Protein AF-A0A256XYK9-F1 (afdb_monomer_lite)

Sequence (274 aa):
MRKTSESMDISDYVRETSYFSIHQTFRGKEAEELIKQSYKFGPNVYNNSSIEEGLVDYNKDGFLGKSQDVFDYFEEGKRKYQNHVPAPETGLDSVVGSYSDNVKGDSETCSGSSNYFVDAFKNYAASDHAKELKSYLTGKGRQFYDLEGVTTSTLKEGAVAGVAIAGDKAALVGDYDFEFKVNALASKYGVSRDVAERYVFDHESVHLSQKGKNYSELDAEYDVENTLNAFYSSMALKDSNNSEMYKSLAKLASARSSEVSVNYGSGSSYSSAA

pLDDT: mean 73.72, std 25.83, range [28.59, 98.5]

Foldseek 3Di:
DDDDDPDDDVVVVVVLLLDQDAEDEAEDPVLVVVLVVFCVVPWDLAPPPPVVDDPDDPDPDDDDDDPVVVVVVVVVVVVVVVPPDDDDDDDDDDDPDDDDDDDDDDDDDPPDQDPPLQVVLSVLCPDVVVVLLVVLLVVVVFDFQAAGGEEEDADPRNHQKYWRDDPSYIYIYGYSCNQVSLVVLCVVLVHDSVLSSSLSSQLRSQLRRCPPPPDDPLRSLLSSLVSLLVSLCVVLVVPVPCNVSSVSSNVSSVVSNVSSCVNPVVPPPPDDPD

Structure (mmCIF, N/CA/C/O backbone):
data_AF-A0A256XYK9-F1
#
_entry.id   AF-A0A256XYK9-F1
#
loop_
_atom_site.group_PDB
_atom_site.id
_atom_site.type_symbol
_atom_site.label_atom_id
_atom_site.label_alt_id
_atom_site.label_comp_id
_atom_site.label_asym_id
_atom_site.label_entity_id
_atom_site.label_seq_id
_atom_site.pdbx_PDB_ins_code
_atom_site.Cartn_x
_atom_site.Cartn_y
_atom_site.Cartn_z
_atom_site.occupancy
_atom_site.B_iso_or_equiv
_atom_site.auth_seq_id
_atom_site.auth_comp_id
_atom_site.auth_asym_id
_atom_site.auth_atom_id
_atom_site.pdbx_PDB_model_num
ATOM 1 N N . MET A 1 1 ? 32.810 38.657 -17.284 1.00 46.09 1 MET A N 1
ATOM 2 C CA . MET A 1 1 ? 31.495 38.113 -17.686 1.00 46.09 1 MET A CA 1
ATOM 3 C C . MET A 1 1 ? 31.036 37.149 -16.601 1.00 46.09 1 MET A C 1
ATOM 5 O O . MET A 1 1 ? 31.680 36.125 -16.422 1.00 46.09 1 MET A O 1
ATOM 9 N N . ARG A 1 2 ? 30.023 37.515 -15.804 1.00 42.62 2 ARG A N 1
ATOM 10 C CA . ARG A 1 2 ? 29.423 36.625 -14.792 1.00 42.62 2 ARG A CA 1
ATOM 11 C C . ARG A 1 2 ? 28.354 35.777 -15.484 1.00 42.62 2 ARG A C 1
ATOM 13 O O . ARG A 1 2 ? 27.489 36.350 -16.138 1.00 42.62 2 ARG A O 1
ATOM 20 N N . LYS A 1 3 ? 28.440 34.448 -15.366 1.00 42.56 3 LYS A N 1
ATOM 21 C CA . LYS A 1 3 ? 27.369 33.530 -15.775 1.00 42.56 3 LYS A CA 1
ATOM 22 C C . LYS A 1 3 ? 26.215 33.695 -14.787 1.00 42.56 3 LYS A C 1
ATOM 24 O O . LYS A 1 3 ? 26.412 33.524 -13.587 1.00 42.56 3 LYS A O 1
ATOM 29 N N . THR A 1 4 ? 25.059 34.104 -15.286 1.00 48.38 4 THR A N 1
ATOM 30 C CA . THR A 1 4 ? 23.800 34.119 -14.541 1.00 48.38 4 THR A CA 1
ATOM 31 C C . THR A 1 4 ? 23.374 32.678 -14.281 1.00 48.38 4 THR A C 1
ATOM 33 O O . THR A 1 4 ? 23.360 31.876 -15.210 1.00 48.38 4 THR A O 1
ATOM 36 N N . SER A 1 5 ? 23.082 32.347 -13.022 1.00 50.69 5 SER A N 1
ATOM 37 C CA . SER A 1 5 ? 22.446 31.087 -12.643 1.00 50.69 5 SER A CA 1
ATOM 38 C C . SER A 1 5 ? 21.054 31.046 -13.266 1.00 50.69 5 SER A C 1
ATOM 40 O O . SER A 1 5 ? 20.246 31.937 -12.996 1.00 50.69 5 SER A O 1
ATOM 42 N N . GLU A 1 6 ? 20.788 30.057 -14.111 1.00 56.50 6 GLU A N 1
ATOM 43 C CA . GLU A 1 6 ? 19.443 29.800 -14.618 1.00 56.50 6 GLU A CA 1
ATOM 44 C C . GLU A 1 6 ? 18.561 29.424 -13.424 1.00 56.50 6 GLU A C 1
ATOM 46 O O . GLU A 1 6 ? 18.805 28.436 -12.732 1.00 56.50 6 GLU A O 1
ATOM 51 N N . SER A 1 7 ? 17.592 30.283 -13.115 1.00 50.53 7 SER A N 1
ATOM 52 C CA . SER A 1 7 ? 16.541 29.976 -12.157 1.00 50.53 7 SER A CA 1
ATOM 53 C C . SER A 1 7 ? 15.691 28.863 -12.753 1.00 50.53 7 SER A C 1
ATOM 55 O O . SER A 1 7 ? 15.041 29.079 -13.774 1.00 50.53 7 SER A O 1
ATOM 57 N N . MET A 1 8 ? 15.724 27.692 -12.128 1.00 43.25 8 MET A N 1
ATOM 58 C CA . MET A 1 8 ? 14.833 26.584 -12.448 1.00 43.25 8 MET A CA 1
ATOM 59 C C . MET A 1 8 ? 13.383 27.078 -12.316 1.00 43.25 8 MET A C 1
ATOM 61 O O . MET A 1 8 ? 12.999 27.620 -11.276 1.00 43.25 8 MET A O 1
ATOM 65 N N . ASP A 1 9 ? 12.623 26.996 -13.408 1.00 55.03 9 ASP A N 1
ATOM 66 C CA . ASP A 1 9 ? 11.254 27.498 -13.491 1.00 55.03 9 ASP A CA 1
ATOM 67 C C . ASP A 1 9 ? 10.345 26.634 -12.598 1.00 55.03 9 ASP A C 1
ATOM 69 O O . ASP A 1 9 ? 10.359 25.405 -12.668 1.00 55.03 9 ASP A O 1
ATOM 73 N N . ILE A 1 10 ? 9.546 27.271 -11.736 1.00 49.62 10 ILE A N 1
ATOM 74 C CA . ILE A 1 10 ? 8.583 26.599 -10.844 1.00 49.62 10 ILE A CA 1
ATOM 75 C C . ILE A 1 10 ? 7.615 25.714 -11.650 1.00 49.62 10 ILE A C 1
ATOM 77 O O . ILE A 1 10 ? 7.110 24.717 -11.133 1.00 49.62 10 ILE A O 1
ATOM 81 N N . SER A 1 11 ? 7.372 26.037 -12.922 1.00 43.19 11 SER A N 1
ATOM 82 C CA 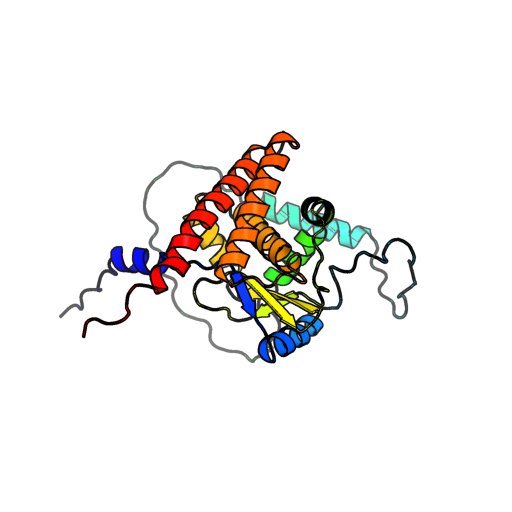. SER A 1 11 ? 6.527 25.230 -13.802 1.00 43.19 11 SER A CA 1
ATOM 83 C C . SER A 1 11 ? 7.128 23.868 -14.183 1.00 43.19 11 SER A C 1
ATOM 85 O O . SER A 1 11 ? 6.358 22.922 -14.374 1.00 43.19 11 SER A O 1
ATOM 87 N N . ASP A 1 12 ? 8.456 23.720 -14.196 1.00 42.09 12 ASP A N 1
ATOM 88 C CA . ASP A 1 12 ? 9.118 22.425 -14.411 1.00 42.09 12 ASP A CA 1
ATOM 89 C C . ASP A 1 12 ? 9.033 21.547 -13.149 1.00 42.09 12 ASP A C 1
ATOM 91 O O . ASP A 1 12 ? 8.704 20.365 -13.243 1.00 42.09 12 ASP A O 1
ATOM 95 N N . TYR A 1 13 ? 9.144 22.142 -11.953 1.00 44.84 13 TYR A N 1
ATOM 96 C CA . TYR A 1 13 ? 8.919 21.443 -10.675 1.00 44.84 13 TYR A CA 1
ATOM 97 C C . TYR A 1 13 ? 7.469 20.928 -10.530 1.00 44.84 13 TYR A C 1
ATOM 99 O O . TYR A 1 13 ? 7.206 19.845 -10.004 1.00 44.84 13 TYR A O 1
ATOM 107 N N . VAL A 1 14 ? 6.489 21.681 -11.041 1.00 44.25 14 VAL A N 1
ATOM 108 C CA . VAL A 1 14 ? 5.070 21.274 -11.040 1.00 44.25 14 VAL A CA 1
ATOM 109 C C . VAL A 1 14 ? 4.768 20.209 -12.110 1.00 44.25 14 VAL A C 1
ATOM 111 O O . VAL A 1 14 ? 3.862 19.397 -11.928 1.00 44.25 14 VAL A O 1
ATOM 114 N N . ARG A 1 15 ? 5.533 20.148 -13.209 1.00 45.88 15 ARG A N 1
ATOM 115 C CA . ARG A 1 15 ? 5.414 19.064 -14.201 1.00 45.88 15 ARG A CA 1
ATOM 116 C C . ARG A 1 15 ? 6.063 17.764 -13.735 1.00 45.88 15 ARG A C 1
ATOM 118 O O . ARG A 1 15 ? 5.476 16.713 -13.973 1.00 45.88 15 ARG A O 1
ATOM 125 N N . GLU A 1 16 ? 7.176 17.801 -13.012 1.00 45.66 16 GLU A N 1
ATOM 126 C CA . GLU A 1 16 ? 7.793 16.583 -12.454 1.00 45.66 16 GLU A CA 1
ATOM 127 C C . GLU A 1 16 ? 6.950 15.951 -11.331 1.00 45.66 16 GLU A C 1
ATOM 129 O O . GLU A 1 16 ? 6.907 14.735 -11.176 1.00 45.66 16 GLU A O 1
ATOM 134 N N . THR A 1 17 ? 6.158 16.746 -10.606 1.00 45.38 17 THR A N 1
ATOM 135 C CA . THR A 1 17 ? 5.237 16.234 -9.567 1.00 45.38 17 THR A CA 1
ATOM 136 C C . THR A 1 17 ? 3.933 15.630 -10.111 1.00 45.38 17 THR A C 1
ATOM 138 O O . THR A 1 17 ? 3.117 15.109 -9.340 1.00 45.38 17 THR A O 1
ATOM 141 N N . SER A 1 18 ? 3.726 15.669 -11.434 1.00 47.94 18 SER A N 1
ATOM 142 C CA . SER A 1 18 ? 2.471 15.254 -12.071 1.00 47.94 18 SER A CA 1
ATOM 143 C C . SER A 1 18 ? 2.349 13.741 -12.314 1.00 47.94 18 SER A C 1
ATOM 145 O O . SER A 1 18 ? 1.232 13.250 -12.444 1.00 47.94 18 SER A O 1
ATOM 147 N N . TYR A 1 19 ? 3.449 12.978 -12.248 1.00 54.81 19 TYR A N 1
ATOM 148 C CA . TYR A 1 19 ? 3.441 11.507 -12.322 1.00 54.81 19 TYR A CA 1
ATOM 149 C C . TYR A 1 19 ? 3.996 10.866 -11.042 1.00 54.81 19 TYR A C 1
ATOM 151 O O . TYR A 1 19 ? 5.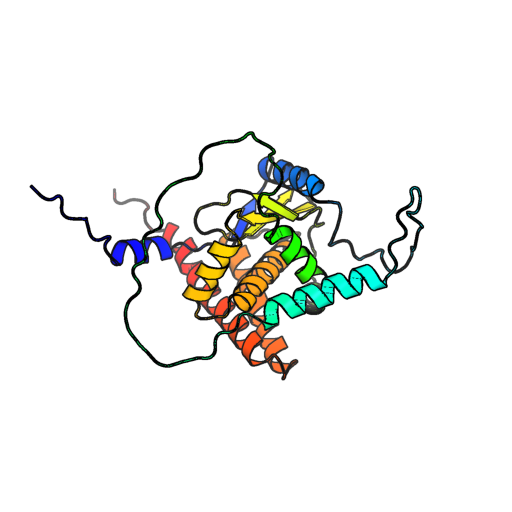050 10.241 -11.023 1.00 54.81 19 TYR A O 1
ATOM 159 N N . PHE A 1 20 ? 3.258 10.999 -9.940 1.00 61.50 20 PHE A N 1
ATOM 160 C CA . PHE A 1 20 ? 3.549 10.236 -8.724 1.00 61.50 20 PHE A CA 1
ATOM 161 C C . PHE A 1 20 ? 2.780 8.905 -8.771 1.00 61.50 20 PHE A C 1
ATOM 163 O O . PHE A 1 20 ? 1.603 8.854 -8.404 1.00 61.50 20 PHE A O 1
ATOM 170 N N . SER A 1 21 ? 3.400 7.829 -9.266 1.00 75.06 21 SER A N 1
ATOM 171 C CA . SER A 1 21 ? 2.874 6.470 -9.045 1.00 75.06 21 SER A CA 1
ATOM 172 C C . SER A 1 21 ? 3.263 6.032 -7.640 1.00 75.06 21 SER A C 1
ATOM 174 O O . SER A 1 21 ? 4.397 6.246 -7.254 1.00 75.06 21 SER A O 1
ATOM 176 N N . ILE A 1 22 ? 2.373 5.448 -6.842 1.00 81.75 22 ILE A N 1
ATOM 177 C CA . ILE A 1 22 ? 2.787 4.897 -5.535 1.00 81.75 22 ILE A CA 1
ATOM 178 C C . ILE A 1 22 ? 3.343 3.490 -5.706 1.00 81.75 22 ILE A C 1
ATOM 180 O O . ILE A 1 22 ? 4.301 3.124 -5.026 1.00 81.75 22 ILE A O 1
ATOM 184 N N . HIS A 1 23 ? 2.796 2.779 -6.684 1.00 88.94 23 HIS A N 1
ATOM 185 C CA . HIS A 1 23 ? 3.001 1.369 -6.898 1.00 88.94 23 HIS A CA 1
ATOM 186 C C . HIS A 1 23 ? 3.713 1.083 -8.227 1.00 88.94 23 HIS A C 1
ATOM 188 O O . HIS A 1 23 ? 3.571 1.812 -9.218 1.00 88.94 23 HIS A O 1
ATOM 194 N N . GLN A 1 24 ? 4.461 -0.018 -8.248 1.00 90.31 24 GLN A N 1
ATOM 195 C CA . GLN A 1 24 ? 4.916 -0.694 -9.454 1.00 90.31 24 GLN A CA 1
ATOM 196 C C . GLN A 1 24 ? 4.669 -2.200 -9.337 1.00 90.31 24 GLN A C 1
ATOM 198 O O . GLN A 1 24 ? 5.150 -2.869 -8.421 1.00 90.31 24 GLN A O 1
ATOM 203 N N . THR A 1 25 ? 3.994 -2.767 -10.333 1.00 91.56 25 THR A N 1
ATOM 204 C CA . THR A 1 25 ? 3.856 -4.217 -10.455 1.00 91.56 25 THR A CA 1
ATOM 205 C C . THR A 1 25 ? 5.008 -4.810 -11.274 1.00 91.56 25 THR A C 1
ATOM 207 O O . THR A 1 25 ? 5.274 -4.375 -12.395 1.00 91.56 25 THR A O 1
ATOM 210 N N . PHE A 1 26 ? 5.622 -5.884 -10.767 1.00 93.50 26 PHE A N 1
ATOM 211 C CA . PHE A 1 26 ? 6.558 -6.721 -11.527 1.00 93.50 26 PHE A CA 1
ATOM 212 C C . PHE A 1 26 ? 5.936 -8.082 -11.872 1.00 93.50 26 PHE A C 1
ATOM 214 O O . PHE A 1 26 ? 5.158 -8.657 -11.097 1.00 93.50 26 PHE A O 1
ATOM 221 N N . ARG A 1 27 ? 6.292 -8.622 -13.046 1.00 93.06 27 ARG A N 1
ATOM 222 C CA . ARG A 1 27 ? 5.828 -9.926 -13.558 1.00 93.06 27 ARG A CA 1
ATOM 223 C C . ARG A 1 27 ? 6.950 -10.674 -14.286 1.00 93.06 27 ARG A C 1
ATOM 225 O O . ARG A 1 27 ? 7.950 -10.089 -14.697 1.00 93.06 27 ARG A O 1
ATOM 232 N N . GLY A 1 28 ? 6.760 -11.978 -14.489 1.00 93.19 28 GLY A N 1
ATOM 233 C CA . GLY A 1 28 ? 7.678 -12.819 -15.264 1.00 93.19 28 GLY A CA 1
ATOM 234 C C . GLY A 1 28 ? 9.064 -12.941 -14.625 1.00 93.19 28 GLY A C 1
ATOM 235 O O . GLY A 1 28 ? 9.186 -12.975 -13.403 1.00 93.19 28 GLY A O 1
ATOM 236 N N . LYS A 1 29 ? 10.114 -12.992 -15.455 1.00 93.31 29 LYS A N 1
ATOM 237 C CA . LYS A 1 29 ? 11.500 -13.207 -14.994 1.00 93.31 29 LYS A CA 1
ATOM 238 C C . LYS A 1 29 ? 11.979 -12.153 -13.997 1.00 93.31 29 LYS A C 1
ATOM 240 O O . LYS A 1 29 ? 12.707 -12.480 -13.072 1.00 93.31 29 LYS A O 1
ATOM 245 N N . GLU A 1 30 ? 11.574 -10.900 -14.178 1.00 92.94 30 GLU A N 1
ATOM 246 C CA . GLU A 1 30 ? 11.949 -9.818 -13.266 1.00 92.94 30 GLU A CA 1
ATOM 247 C C . GLU A 1 30 ? 11.348 -10.032 -11.871 1.00 92.94 30 GLU A C 1
ATOM 249 O O . GLU A 1 30 ? 12.056 -9.935 -10.871 1.00 92.94 30 GLU A O 1
ATOM 254 N N . ALA A 1 31 ? 10.073 -10.429 -11.801 1.00 94.38 31 ALA A N 1
ATOM 255 C CA . ALA A 1 31 ? 9.442 -10.773 -10.531 1.00 94.38 31 ALA A CA 1
ATOM 256 C C . ALA A 1 31 ? 10.110 -11.977 -9.855 1.00 94.38 31 ALA A C 1
ATOM 258 O O . ALA A 1 31 ? 10.319 -11.958 -8.646 1.00 94.38 31 ALA A O 1
ATOM 259 N N . GLU A 1 32 ? 10.479 -13.005 -10.623 1.00 92.81 32 GLU A N 1
ATOM 260 C CA . GLU A 1 32 ? 11.203 -14.166 -10.093 1.00 92.81 32 GLU A CA 1
ATOM 261 C C . GLU A 1 32 ? 12.550 -13.771 -9.472 1.00 92.81 32 GLU A C 1
ATOM 263 O O . GLU A 1 32 ? 12.899 -14.268 -8.402 1.00 92.81 32 GLU A O 1
ATOM 268 N N . GLU A 1 33 ? 13.304 -12.872 -10.109 1.00 93.12 33 GLU A N 1
ATOM 269 C CA . GLU A 1 33 ? 14.580 -12.391 -9.571 1.00 93.12 33 GLU A CA 1
ATOM 270 C C . GLU A 1 33 ? 14.394 -11.543 -8.308 1.00 93.12 33 GLU A C 1
ATOM 272 O O . GLU A 1 33 ? 15.124 -11.738 -7.337 1.00 93.12 33 GLU A O 1
ATOM 277 N N . LEU A 1 34 ? 13.388 -10.667 -8.265 1.00 91.56 34 LEU A N 1
ATOM 278 C CA . LEU A 1 34 ? 13.072 -9.878 -7.067 1.00 91.56 34 LEU A CA 1
ATOM 279 C C . LEU A 1 34 ? 12.620 -10.766 -5.898 1.00 91.56 34 LEU A C 1
ATOM 281 O O . LEU A 1 34 ? 13.073 -10.583 -4.767 1.00 91.56 34 LEU A O 1
ATOM 285 N N . ILE A 1 35 ? 11.810 -11.795 -6.168 1.00 90.69 35 ILE A N 1
ATOM 286 C CA . ILE A 1 35 ? 11.436 -12.798 -5.162 1.00 90.69 35 ILE A CA 1
ATOM 287 C C . ILE A 1 35 ? 12.685 -13.528 -4.651 1.00 90.69 35 ILE A C 1
ATOM 289 O O . ILE A 1 35 ? 12.873 -13.637 -3.440 1.00 90.69 35 ILE A O 1
ATOM 293 N N . LYS A 1 36 ? 13.599 -13.955 -5.534 1.00 89.88 36 LYS A N 1
ATOM 294 C CA . LYS A 1 36 ? 14.866 -14.582 -5.112 1.00 89.88 36 LYS A CA 1
ATOM 295 C C . LYS A 1 36 ? 15.730 -13.651 -4.262 1.00 89.88 36 LYS A C 1
ATOM 297 O O . LYS A 1 36 ? 16.346 -14.103 -3.298 1.00 89.88 36 LYS A O 1
ATOM 302 N N . GLN A 1 37 ? 15.801 -12.368 -4.614 1.00 87.56 37 GLN A N 1
ATOM 303 C CA . GLN A 1 37 ? 16.545 -11.367 -3.848 1.00 87.56 37 GLN A CA 1
ATOM 304 C C . GLN A 1 37 ? 15.958 -11.175 -2.450 1.00 87.56 37 GLN A C 1
ATOM 306 O O . GLN A 1 37 ? 16.721 -11.045 -1.494 1.00 87.56 37 GLN A O 1
ATOM 311 N N . SER A 1 38 ? 14.633 -11.241 -2.312 1.00 85.56 38 SER A N 1
ATOM 312 C CA . SER A 1 38 ? 13.959 -11.093 -1.021 1.00 85.56 38 SER A CA 1
ATOM 313 C C . SER A 1 38 ? 14.378 -12.144 0.015 1.00 85.56 38 SER A C 1
ATOM 315 O O . SER A 1 38 ? 14.505 -11.819 1.195 1.00 85.56 38 SER A O 1
ATOM 317 N N . TYR A 1 39 ? 14.743 -13.359 -0.413 1.00 82.56 39 TYR A N 1
ATOM 318 C CA . TYR A 1 39 ? 15.251 -14.400 0.488 1.00 82.56 39 TYR A CA 1
ATOM 319 C C . TYR A 1 39 ? 16.570 -14.032 1.177 1.00 82.56 39 TYR A C 1
ATOM 321 O O . TYR A 1 39 ? 16.871 -14.563 2.247 1.00 82.56 39 TYR A O 1
ATOM 329 N N . LYS A 1 40 ? 17.353 -13.102 0.611 1.00 76.75 40 LYS A N 1
ATOM 330 C CA . LYS A 1 40 ? 18.594 -12.614 1.236 1.00 76.75 40 LYS A CA 1
ATOM 331 C C . LYS A 1 40 ? 18.332 -11.831 2.526 1.00 76.75 40 LYS A C 1
ATOM 333 O O . LYS A 1 40 ? 19.227 -11.738 3.358 1.00 76.75 40 LYS A O 1
ATOM 338 N N . PHE A 1 41 ? 17.121 -11.301 2.707 1.00 66.88 41 PHE A N 1
ATOM 339 C CA . PHE A 1 41 ? 16.736 -10.467 3.853 1.00 66.88 41 PHE A CA 1
ATOM 340 C C . PHE A 1 41 ? 15.981 -11.242 4.955 1.00 66.88 41 PHE A C 1
ATOM 342 O O . PHE A 1 41 ? 15.446 -10.643 5.899 1.00 66.88 41 PHE A O 1
ATOM 349 N N . GLY A 1 42 ? 16.008 -12.578 4.861 1.00 55.12 42 GLY A N 1
ATOM 350 C CA . GLY A 1 42 ? 15.472 -13.530 5.834 1.00 55.12 42 GLY A CA 1
ATOM 351 C C . GLY A 1 42 ? 14.080 -14.065 5.460 1.00 55.12 42 GLY A C 1
ATOM 352 O O . GLY A 1 42 ? 13.269 -13.319 4.911 1.00 55.12 42 GLY A O 1
ATOM 353 N N . PRO A 1 43 ? 13.778 -15.349 5.739 1.00 46.25 43 PRO A N 1
ATOM 354 C CA . PRO A 1 43 ? 12.483 -15.940 5.410 1.00 46.25 43 PRO A CA 1
ATOM 355 C C . PRO A 1 43 ? 11.329 -15.408 6.284 1.00 46.25 43 PRO A C 1
ATOM 357 O O . PRO A 1 43 ? 11.457 -15.293 7.499 1.00 46.25 43 PRO A O 1
ATOM 360 N N . ASN A 1 44 ? 10.188 -15.170 5.624 1.00 52.72 44 ASN A N 1
ATOM 361 C CA . ASN A 1 44 ? 8.800 -15.142 6.115 1.00 52.72 44 ASN A CA 1
ATOM 362 C C . ASN A 1 44 ? 8.458 -14.313 7.367 1.00 52.72 44 ASN A C 1
ATOM 364 O O . ASN A 1 44 ? 8.333 -14.828 8.473 1.00 52.72 44 ASN A O 1
ATOM 368 N N . VAL A 1 45 ? 8.102 -13.047 7.138 1.00 53.62 45 VAL A N 1
ATOM 369 C CA . VAL A 1 45 ? 7.411 -12.181 8.117 1.00 53.62 45 VAL A CA 1
ATOM 370 C C . VAL A 1 45 ? 5.883 -12.382 8.070 1.00 53.62 45 VAL A C 1
ATOM 372 O O . VAL A 1 45 ? 5.177 -12.053 9.017 1.00 53.62 45 VAL A O 1
ATOM 375 N N . TYR A 1 46 ? 5.343 -12.929 6.973 1.00 43.94 46 TYR A N 1
ATOM 376 C CA . TYR A 1 46 ? 3.904 -12.845 6.673 1.00 43.94 46 TYR A CA 1
ATOM 377 C C . TYR A 1 46 ? 3.120 -14.157 6.814 1.00 43.94 46 TYR A C 1
ATOM 379 O O . TYR A 1 46 ? 1.883 -14.137 6.858 1.00 43.94 46 TYR A O 1
ATOM 387 N N . ASN A 1 47 ? 3.809 -15.297 6.928 1.00 44.66 47 ASN A N 1
ATOM 388 C CA . ASN A 1 47 ? 3.169 -16.603 7.074 1.00 44.66 47 ASN A CA 1
ATOM 389 C C . ASN A 1 47 ? 2.874 -16.902 8.550 1.00 44.66 47 ASN A C 1
ATOM 391 O O . ASN A 1 47 ? 3.530 -17.703 9.205 1.00 44.66 47 ASN A O 1
ATOM 395 N N . ASN A 1 48 ? 1.873 -16.201 9.083 1.00 41.62 48 ASN A N 1
ATOM 396 C CA . ASN A 1 48 ? 1.430 -16.331 10.470 1.00 41.62 48 ASN A CA 1
ATOM 397 C C . ASN A 1 48 ? 0.323 -17.392 10.648 1.00 41.62 48 ASN A C 1
ATOM 399 O O . ASN A 1 48 ? -0.497 -17.286 11.552 1.00 41.62 48 ASN A O 1
ATOM 403 N N . SER A 1 49 ? 0.254 -18.400 9.770 1.00 39.94 49 SER A N 1
ATOM 404 C CA . SER A 1 49 ? -0.689 -19.522 9.904 1.00 39.94 49 SER A CA 1
ATOM 405 C C . SER A 1 49 ? -0.138 -20.688 10.736 1.00 39.94 49 SER A C 1
ATOM 407 O O . SER A 1 49 ? -0.788 -21.724 10.813 1.00 39.94 49 SER A O 1
ATOM 409 N N . SER A 1 50 ? 1.045 -20.550 11.349 1.00 38.44 50 SER A N 1
ATOM 410 C CA . SER A 1 50 ? 1.676 -21.623 12.137 1.00 38.44 50 SER A CA 1
ATOM 411 C C . SER A 1 50 ? 2.355 -21.184 13.445 1.00 38.44 50 SER A C 1
ATOM 413 O O . SER A 1 50 ? 2.993 -22.013 14.082 1.00 38.44 50 SER A O 1
ATOM 415 N N . ILE A 1 51 ? 2.202 -19.933 13.907 1.00 41.94 51 ILE A N 1
ATOM 416 C CA . ILE A 1 51 ? 2.735 -19.486 15.220 1.00 41.94 51 ILE A CA 1
ATOM 417 C C . ILE A 1 51 ? 1.694 -19.663 16.349 1.00 41.94 51 ILE A C 1
ATOM 419 O O . ILE A 1 51 ? 1.674 -18.916 17.320 1.00 41.94 51 ILE A O 1
ATOM 423 N N . GLU A 1 52 ? 0.819 -20.666 16.248 1.00 38.47 52 GLU A N 1
ATOM 424 C CA . GLU A 1 52 ? 0.047 -21.152 17.408 1.00 38.47 52 GLU A CA 1
ATOM 425 C C . GLU A 1 52 ? 0.424 -22.579 17.836 1.00 38.47 52 GLU A C 1
ATOM 427 O O . GLU A 1 52 ? 0.067 -22.991 18.935 1.00 38.47 52 GLU A O 1
ATOM 432 N N . GLU A 1 53 ? 1.258 -23.304 17.081 1.00 36.38 53 GLU A N 1
ATOM 433 C CA . GLU A 1 53 ? 1.752 -24.626 17.491 1.00 36.38 53 GLU A CA 1
ATOM 434 C C . GLU A 1 53 ? 3.220 -24.814 17.087 1.00 36.38 53 GLU A C 1
ATOM 436 O O . GLU A 1 53 ? 3.531 -25.352 16.028 1.00 36.38 53 GLU A O 1
ATOM 441 N N . GLY A 1 54 ? 4.153 -24.369 17.935 1.00 30.36 54 GLY A N 1
ATOM 442 C CA . GLY A 1 54 ? 5.561 -24.735 17.766 1.00 30.36 54 GLY A CA 1
ATOM 443 C C . GLY A 1 54 ? 6.571 -23.711 18.257 1.00 30.36 54 GLY A C 1
ATOM 444 O O . GLY A 1 54 ? 7.347 -23.181 17.468 1.00 30.36 54 GLY A O 1
ATOM 445 N N . LEU A 1 55 ? 6.659 -23.524 19.576 1.00 33.34 55 LEU A N 1
ATOM 446 C CA . LEU A 1 55 ? 7.962 -23.295 20.205 1.00 33.34 55 LEU A CA 1
ATOM 447 C C . LEU A 1 55 ? 8.803 -24.562 19.977 1.00 33.34 55 LEU A C 1
ATOM 449 O O . LEU A 1 55 ? 8.844 -25.452 20.821 1.00 33.34 55 LEU A O 1
ATOM 453 N N . VAL A 1 56 ? 9.408 -24.684 18.797 1.00 34.53 56 VAL A N 1
ATOM 454 C CA . VAL A 1 56 ? 10.463 -25.664 18.549 1.00 34.53 56 VAL A CA 1
ATOM 455 C C . VAL A 1 56 ? 11.780 -24.931 18.721 1.00 34.53 56 VAL A C 1
ATOM 457 O O . VAL A 1 56 ? 12.133 -24.063 17.925 1.00 34.53 56 VAL A O 1
ATOM 460 N N . ASP A 1 57 ? 12.458 -25.289 19.810 1.00 41.56 57 ASP A N 1
ATOM 461 C CA . ASP A 1 57 ? 13.839 -24.963 20.142 1.00 41.56 57 ASP A CA 1
ATOM 462 C C . ASP A 1 57 ? 14.732 -24.861 18.898 1.00 41.56 57 ASP A C 1
ATOM 464 O O . ASP A 1 57 ? 15.193 -25.865 18.348 1.00 41.56 57 ASP A O 1
ATOM 468 N N . TYR A 1 58 ? 15.059 -23.632 18.508 1.00 32.66 58 TYR A N 1
ATOM 469 C CA . TYR A 1 58 ? 16.302 -23.349 17.804 1.00 32.66 58 TYR A CA 1
ATOM 470 C C . TYR A 1 58 ? 17.291 -22.786 18.818 1.00 32.66 58 TYR A C 1
ATOM 472 O O . TYR A 1 58 ? 17.495 -21.582 18.935 1.00 32.66 58 TYR A O 1
ATOM 480 N N . ASN A 1 59 ? 17.883 -23.698 19.590 1.00 35.69 59 ASN A N 1
ATOM 481 C CA . ASN A 1 59 ? 19.009 -23.405 20.464 1.00 35.69 59 ASN A CA 1
ATOM 482 C C . ASN A 1 59 ? 20.083 -24.489 20.297 1.00 35.69 59 ASN A C 1
ATOM 484 O O . ASN A 1 59 ? 20.192 -25.442 21.068 1.00 35.69 59 ASN A O 1
ATOM 488 N N . LYS A 1 60 ? 20.875 -24.343 19.236 1.00 37.06 60 LYS A N 1
ATOM 489 C CA . LYS A 1 60 ? 22.222 -24.910 19.124 1.00 37.06 60 LYS A CA 1
ATOM 490 C C . LYS A 1 60 ? 23.118 -23.835 18.534 1.00 37.06 60 LYS A C 1
ATOM 492 O O . LYS A 1 60 ? 23.318 -23.786 17.330 1.00 37.06 60 LYS A O 1
ATOM 497 N N . ASP A 1 61 ? 23.480 -22.884 19.383 1.00 38.44 61 ASP A N 1
ATOM 498 C CA . ASP A 1 61 ? 24.860 -22.456 19.632 1.00 38.44 61 ASP A CA 1
ATOM 499 C C . ASP A 1 61 ? 24.808 -21.110 20.366 1.00 38.44 61 ASP A C 1
ATOM 501 O O . ASP A 1 61 ? 24.179 -20.150 19.932 1.00 38.44 61 ASP A O 1
ATOM 505 N N . GLY A 1 62 ? 25.367 -21.107 21.576 1.00 40.28 62 GLY A N 1
ATOM 506 C CA . GLY A 1 62 ? 25.009 -20.183 22.642 1.00 40.28 62 GLY A CA 1
ATOM 507 C C . GLY A 1 62 ? 25.248 -18.702 22.357 1.00 40.28 62 GLY A C 1
ATOM 508 O O . GLY A 1 62 ? 26.363 -18.278 22.068 1.00 40.28 62 GLY A O 1
ATOM 509 N N . PHE A 1 63 ? 24.217 -17.904 22.629 1.00 31.66 63 PHE A N 1
ATOM 510 C CA . PHE A 1 63 ? 24.369 -16.545 23.139 1.00 31.66 63 PHE A CA 1
ATOM 511 C C . PHE A 1 63 ? 23.231 -16.267 24.132 1.00 31.66 63 PHE A C 1
ATOM 513 O O . PHE A 1 63 ? 22.088 -16.019 23.758 1.00 31.66 63 PHE A O 1
ATOM 520 N N . LEU A 1 64 ? 23.530 -16.383 25.429 1.00 42.06 64 LEU A N 1
ATOM 521 C CA . LEU A 1 64 ? 22.615 -16.020 26.512 1.00 42.06 64 LEU A CA 1
ATOM 522 C C . LEU A 1 64 ? 22.689 -14.503 26.742 1.00 42.06 64 LEU A C 1
ATOM 524 O O . LEU A 1 64 ? 23.418 -14.049 27.621 1.00 42.06 64 LEU A O 1
ATOM 528 N N . GLY A 1 65 ? 21.938 -13.732 25.957 1.00 36.12 65 GLY A N 1
ATOM 529 C CA . GLY A 1 65 ? 21.513 -12.381 26.340 1.00 36.12 65 GLY A CA 1
ATOM 530 C C . GLY A 1 65 ? 20.182 -12.480 27.081 1.00 36.12 65 GLY A C 1
ATOM 531 O O . GLY A 1 65 ? 19.265 -13.160 26.615 1.00 36.12 65 GLY A O 1
ATOM 532 N N . LYS A 1 66 ? 20.074 -11.887 28.271 1.00 40.16 66 LYS A N 1
ATOM 533 C CA . LYS A 1 66 ? 18.837 -11.949 29.069 1.00 40.16 66 LYS A CA 1
ATOM 534 C C . LYS A 1 66 ? 17.799 -11.033 28.418 1.00 40.16 66 LYS A C 1
ATOM 536 O O . LYS A 1 66 ? 18.155 -10.017 27.839 1.00 40.16 66 LYS A O 1
ATOM 541 N N . SER A 1 67 ? 16.508 -11.336 28.571 1.00 46.34 67 SER A N 1
ATOM 542 C CA . SER A 1 67 ? 15.393 -10.528 28.033 1.00 46.34 67 SER A CA 1
ATOM 543 C C . SER A 1 67 ? 15.425 -9.042 28.430 1.00 46.34 67 SER A C 1
ATOM 545 O O . SER A 1 67 ? 14.720 -8.233 27.833 1.00 46.34 67 SER A O 1
ATOM 547 N N . GLN A 1 68 ? 16.237 -8.686 29.428 1.00 40.47 68 GLN A N 1
ATOM 548 C CA . GLN A 1 68 ? 16.495 -7.316 29.847 1.00 40.47 68 GLN A CA 1
ATOM 549 C C . GLN A 1 68 ? 17.292 -6.516 28.802 1.00 40.47 68 GLN A C 1
ATOM 551 O O . GLN A 1 68 ? 16.972 -5.356 28.583 1.00 40.47 68 GLN A O 1
ATOM 556 N N . ASP A 1 69 ? 18.232 -7.137 28.080 1.00 41.09 69 ASP A N 1
ATOM 557 C CA . ASP A 1 69 ? 19.097 -6.442 27.109 1.00 41.09 69 ASP A CA 1
ATOM 558 C C . ASP A 1 69 ? 18.296 -5.933 25.893 1.00 41.09 69 ASP A C 1
ATOM 560 O O . ASP A 1 69 ? 18.572 -4.872 25.336 1.00 41.09 69 ASP A O 1
ATOM 564 N N . VAL A 1 70 ? 17.245 -6.668 25.511 1.00 42.16 70 VAL A N 1
ATOM 565 C CA . VAL A 1 70 ? 16.307 -6.265 24.449 1.00 42.16 70 VAL A CA 1
ATOM 566 C C . VAL A 1 70 ? 15.407 -5.121 24.924 1.00 42.16 70 VAL A C 1
ATOM 568 O O . VAL A 1 70 ? 15.142 -4.192 24.165 1.00 42.16 70 VAL A O 1
ATOM 571 N N . PHE A 1 71 ? 14.967 -5.149 26.185 1.00 44.16 71 PHE A N 1
ATOM 572 C CA . PHE A 1 71 ? 14.168 -4.069 26.770 1.00 44.16 71 PHE A CA 1
ATOM 573 C C . PHE A 1 71 ? 14.976 -2.773 26.923 1.00 44.16 71 PHE A C 1
ATOM 575 O O . PHE A 1 71 ? 14.475 -1.697 26.594 1.00 44.16 71 PHE A O 1
ATOM 582 N N . ASP A 1 72 ? 16.235 -2.878 27.346 1.00 42.44 72 ASP A N 1
ATOM 583 C CA . ASP A 1 72 ? 17.126 -1.733 27.534 1.00 42.44 72 ASP A CA 1
ATOM 584 C C . ASP A 1 72 ? 17.497 -1.085 26.182 1.00 42.44 72 ASP A C 1
ATOM 586 O O . ASP A 1 72 ? 17.523 0.142 26.081 1.00 42.44 72 ASP A O 1
ATOM 590 N N . TYR A 1 73 ? 17.649 -1.876 25.108 1.00 45.81 73 TYR A N 1
ATOM 591 C CA . TYR A 1 73 ? 17.826 -1.364 23.740 1.00 45.81 73 TYR A CA 1
ATOM 592 C C . TYR A 1 73 ? 16.607 -0.560 23.245 1.00 45.81 73 TYR A C 1
ATOM 594 O O . TYR A 1 73 ? 16.757 0.509 22.644 1.00 45.81 73 TYR A O 1
ATOM 602 N N . PHE A 1 74 ? 15.388 -1.031 23.534 1.00 42.97 74 PHE A N 1
ATOM 603 C CA . PHE A 1 74 ? 14.151 -0.326 23.172 1.00 42.97 74 PHE A CA 1
ATOM 604 C C . PHE A 1 74 ? 13.959 0.980 23.961 1.00 42.97 74 PHE A C 1
ATOM 606 O O . PHE A 1 74 ? 13.541 1.995 23.393 1.00 42.97 74 PHE A O 1
ATOM 613 N N . GLU A 1 75 ? 14.282 0.988 25.254 1.00 48.88 75 GLU A N 1
ATOM 614 C CA . GLU A 1 75 ? 14.167 2.188 26.090 1.00 48.88 75 GLU A CA 1
ATOM 615 C C . GLU A 1 75 ? 15.278 3.215 25.800 1.00 48.88 75 GLU A C 1
ATOM 617 O O . GLU A 1 75 ? 15.014 4.421 25.800 1.00 48.88 75 GLU A O 1
ATOM 622 N N . GLU A 1 76 ? 16.492 2.782 25.441 1.00 43.25 76 GLU A N 1
ATOM 623 C CA . GLU A 1 76 ? 17.557 3.685 24.980 1.00 43.25 76 GLU A CA 1
ATOM 624 C C . GLU A 1 76 ? 17.212 4.346 23.631 1.00 43.25 76 GLU A C 1
ATOM 626 O O . GLU A 1 76 ? 17.476 5.539 23.433 1.00 43.25 76 GLU A O 1
ATOM 631 N N . GLY A 1 77 ? 16.520 3.620 22.743 1.00 39.31 77 GLY A N 1
ATOM 632 C CA . GLY A 1 77 ? 15.935 4.167 21.517 1.00 39.31 77 GLY A CA 1
ATOM 633 C C . GLY A 1 77 ? 14.935 5.295 21.795 1.00 39.31 77 GLY A C 1
ATOM 634 O O . GLY A 1 77 ? 15.078 6.395 21.256 1.00 39.31 77 GLY A O 1
ATOM 635 N N . LYS A 1 78 ? 13.975 5.089 22.708 1.00 46.66 78 LYS A N 1
ATOM 636 C CA . LYS A 1 78 ? 13.010 6.138 23.101 1.00 46.66 78 LYS A CA 1
ATOM 637 C C . LYS A 1 78 ? 13.688 7.370 23.706 1.00 46.66 78 LYS A C 1
ATOM 639 O O . LYS A 1 78 ? 13.291 8.500 23.415 1.00 46.66 78 LYS A O 1
ATOM 644 N N . ARG A 1 79 ? 14.735 7.170 24.513 1.00 44.22 79 ARG A N 1
ATOM 645 C CA . ARG A 1 79 ? 15.463 8.256 25.190 1.00 44.22 79 ARG A CA 1
ATOM 646 C C . ARG A 1 79 ? 16.268 9.132 24.227 1.00 44.22 79 ARG A C 1
ATOM 648 O O . ARG A 1 79 ? 16.395 10.331 24.465 1.00 44.22 79 ARG A O 1
ATOM 655 N N . LYS A 1 80 ? 16.777 8.567 23.125 1.00 44.59 80 LYS A N 1
ATOM 656 C CA . LYS A 1 80 ? 17.430 9.343 22.055 1.00 44.59 80 LYS A CA 1
ATOM 657 C C . LYS A 1 80 ? 16.437 10.186 21.250 1.00 44.59 80 LYS A C 1
ATOM 659 O O . LYS A 1 80 ? 16.776 11.311 20.891 1.00 44.59 80 LYS A O 1
ATOM 664 N N . TYR A 1 81 ? 15.210 9.702 21.050 1.00 41.47 81 TYR A N 1
ATOM 665 C CA . TYR A 1 81 ? 14.176 10.421 20.294 1.00 41.47 81 TYR A CA 1
ATOM 666 C C . TYR A 1 81 ? 13.463 11.526 21.088 1.00 41.47 81 TYR A C 1
ATOM 668 O O . TYR A 1 81 ? 13.052 12.524 20.504 1.00 41.47 81 TYR A O 1
ATOM 676 N N . GLN A 1 82 ? 13.370 11.421 22.417 1.00 39.00 82 GLN A N 1
ATOM 677 C CA . GLN A 1 82 ? 12.757 12.475 23.243 1.00 39.00 82 GLN A CA 1
ATOM 678 C C . GLN A 1 82 ? 13.657 13.702 23.484 1.00 39.00 82 GLN A C 1
ATOM 680 O O . GLN A 1 82 ? 13.163 14.731 23.935 1.00 39.00 82 GLN A O 1
ATOM 685 N N . ASN A 1 83 ? 14.949 13.636 23.146 1.00 39.09 83 ASN A N 1
ATOM 686 C CA . ASN A 1 83 ? 15.907 14.720 23.403 1.00 39.09 83 ASN A CA 1
ATOM 687 C C . ASN A 1 83 ? 16.215 15.615 22.185 1.00 39.09 83 ASN A C 1
ATOM 689 O O . ASN A 1 83 ? 17.131 16.427 22.261 1.00 39.09 83 ASN A O 1
ATOM 693 N N . HIS A 1 84 ? 15.482 15.493 21.072 1.00 38.84 84 HIS A N 1
ATOM 694 C CA . HIS A 1 84 ? 15.659 16.337 19.876 1.00 38.84 84 HIS A CA 1
ATOM 695 C C . HIS A 1 84 ? 14.348 16.997 19.425 1.00 38.84 84 HIS A C 1
ATOM 697 O O . HIS A 1 84 ? 13.988 16.975 18.252 1.00 38.84 84 HIS A O 1
ATOM 703 N N . VAL A 1 85 ? 13.634 17.619 20.363 1.00 33.25 85 VAL A N 1
ATOM 704 C CA . VAL A 1 85 ? 12.593 18.600 20.031 1.00 33.25 85 VAL A CA 1
ATOM 705 C C . VAL A 1 85 ? 13.062 19.958 20.552 1.00 33.25 85 VAL A C 1
ATOM 707 O O . VAL A 1 85 ? 12.952 20.206 21.754 1.00 33.25 85 VAL A O 1
ATOM 710 N N . PRO A 1 86 ? 13.635 20.837 19.710 1.00 33.22 86 PRO A N 1
ATOM 711 C CA . PRO A 1 86 ? 13.861 22.212 20.124 1.00 33.22 86 PRO A CA 1
ATOM 712 C C . PRO A 1 86 ? 12.506 22.898 20.334 1.00 33.22 86 PRO A C 1
ATOM 714 O O . PRO A 1 86 ? 11.574 22.734 19.543 1.00 33.22 86 PRO A O 1
ATOM 717 N N . ALA A 1 87 ? 12.393 23.644 21.433 1.00 33.78 87 ALA A N 1
ATOM 718 C CA . ALA A 1 87 ? 11.227 24.466 21.724 1.00 33.78 87 ALA A CA 1
ATOM 719 C C . ALA A 1 87 ? 11.005 25.505 20.603 1.00 33.78 87 ALA A C 1
ATOM 721 O O . ALA A 1 87 ? 11.981 25.987 20.021 1.00 33.78 87 ALA A O 1
ATOM 722 N N . PRO A 1 88 ? 9.749 25.873 20.293 1.00 31.45 88 PRO A N 1
ATOM 723 C CA . PRO A 1 88 ? 9.463 26.853 19.258 1.00 31.45 88 PRO A CA 1
ATOM 724 C C . PRO A 1 88 ? 9.762 28.258 19.791 1.00 31.45 88 PRO A C 1
ATOM 726 O O . PRO A 1 88 ? 8.902 28.894 20.398 1.00 31.45 88 PRO A O 1
ATOM 729 N N . GLU A 1 89 ? 10.975 28.753 19.557 1.00 34.22 89 GLU A N 1
ATOM 730 C CA . GLU A 1 89 ? 11.276 30.174 19.706 1.00 34.22 89 GLU A CA 1
ATOM 731 C C . GLU A 1 89 ? 11.203 30.876 18.346 1.00 34.22 89 GLU A C 1
ATOM 733 O O . GLU A 1 89 ? 11.915 30.579 17.392 1.00 34.22 89 GLU A O 1
ATOM 738 N N . THR A 1 90 ? 10.235 31.784 18.292 1.00 35.84 90 THR A N 1
ATOM 739 C CA . THR A 1 90 ? 10.079 32.946 17.416 1.00 35.84 90 THR A CA 1
ATOM 740 C C . THR A 1 90 ? 11.302 33.350 16.582 1.00 35.84 90 THR A C 1
ATOM 742 O O . THR A 1 90 ? 12.332 33.718 17.140 1.00 35.84 90 THR A O 1
ATOM 745 N N . GLY A 1 91 ? 11.124 33.464 15.262 1.00 28.59 91 GLY A N 1
ATOM 746 C CA . GLY A 1 91 ? 12.001 34.284 14.421 1.00 28.59 91 GLY A CA 1
ATOM 747 C C . GLY A 1 91 ? 12.163 33.774 12.994 1.00 28.59 91 GLY A C 1
ATOM 748 O O . GLY A 1 91 ? 12.960 32.882 12.731 1.00 28.59 91 GLY A O 1
ATOM 749 N N . LEU A 1 92 ? 11.431 34.387 12.064 1.00 38.69 92 LEU A N 1
ATOM 750 C CA . LEU A 1 92 ? 11.818 34.463 10.656 1.00 38.69 92 LEU A CA 1
ATOM 751 C C . LEU A 1 92 ? 13.160 35.208 10.563 1.00 38.69 92 LEU A C 1
ATOM 753 O O . LEU A 1 92 ? 13.195 36.379 10.923 1.00 38.69 92 LEU A O 1
ATOM 757 N N . ASP A 1 93 ? 14.232 34.534 10.137 1.00 30.31 93 ASP A N 1
ATOM 758 C CA . ASP A 1 93 ? 15.173 35.011 9.107 1.00 30.31 93 ASP A CA 1
ATOM 759 C C . ASP A 1 93 ? 16.385 34.070 8.929 1.00 30.31 93 ASP A C 1
ATOM 761 O O . ASP A 1 93 ? 17.049 33.667 9.877 1.00 30.31 93 ASP A O 1
ATOM 765 N N . SER A 1 94 ? 16.678 33.772 7.657 1.00 36.50 94 SER A N 1
ATOM 766 C CA . SER A 1 94 ? 17.961 33.335 7.077 1.00 36.50 94 SER A CA 1
ATOM 767 C C . SER A 1 94 ? 18.754 32.182 7.721 1.00 36.50 94 SER A C 1
ATOM 769 O O . SER A 1 94 ? 19.472 32.404 8.686 1.00 36.50 94 SER A O 1
ATOM 771 N N . VAL A 1 95 ? 18.846 31.030 7.036 1.00 32.25 95 VAL A N 1
ATOM 772 C CA . VAL A 1 95 ? 20.126 30.297 6.894 1.00 32.25 95 VAL A CA 1
ATOM 773 C C . VAL A 1 95 ? 20.183 29.611 5.522 1.00 32.25 95 VAL A C 1
ATOM 775 O O . VAL A 1 95 ? 19.681 28.510 5.322 1.00 32.25 95 VAL A O 1
ATOM 778 N N . VAL A 1 96 ? 20.836 30.281 4.571 1.00 37.75 96 VAL A N 1
ATOM 779 C CA . VAL A 1 96 ? 21.528 29.638 3.448 1.00 37.75 96 VAL A CA 1
ATOM 780 C C . VAL A 1 96 ? 22.875 29.179 4.005 1.00 37.75 96 VAL A C 1
ATOM 782 O O . VAL A 1 96 ? 23.668 30.011 4.440 1.00 37.75 96 VAL A O 1
ATOM 785 N N . GLY A 1 97 ? 23.116 27.869 4.034 1.00 29.44 97 GLY A N 1
ATOM 786 C CA . GLY A 1 97 ? 24.333 27.269 4.580 1.00 29.44 97 GLY A CA 1
ATOM 787 C C . GLY A 1 97 ? 24.885 26.195 3.648 1.00 29.44 97 GLY A C 1
ATOM 788 O O . GLY A 1 97 ? 24.351 25.098 3.556 1.00 29.44 97 GLY A O 1
ATOM 789 N N . SER A 1 98 ? 25.954 26.559 2.951 1.00 29.69 98 SER A N 1
ATOM 790 C CA . SER A 1 98 ? 26.817 25.754 2.086 1.00 29.69 98 SER A CA 1
ATOM 791 C C . SER A 1 98 ? 27.320 24.451 2.725 1.00 29.69 98 SER A C 1
ATOM 793 O O . SER A 1 98 ? 27.972 24.505 3.768 1.00 29.69 98 SER A O 1
ATOM 795 N N . TYR A 1 99 ? 27.146 23.314 2.043 1.00 31.89 99 TYR A N 1
ATOM 796 C CA . TYR A 1 99 ? 27.932 22.102 2.299 1.00 31.89 99 TYR A CA 1
ATOM 797 C C . TYR A 1 99 ? 29.142 22.066 1.357 1.00 31.89 99 TYR A C 1
ATOM 799 O O . TYR A 1 99 ? 29.005 21.990 0.139 1.00 31.89 99 TYR A O 1
ATOM 807 N N . SER A 1 100 ? 30.323 22.202 1.959 1.00 31.09 100 SER A N 1
ATOM 808 C CA . SER A 1 100 ? 31.648 22.148 1.339 1.00 31.09 100 SER A CA 1
ATOM 809 C C . SER A 1 100 ? 32.207 20.730 1.407 1.00 31.09 100 SER A C 1
ATOM 811 O O . SER A 1 100 ? 32.117 20.078 2.446 1.00 31.09 100 SER A O 1
ATOM 813 N N . ASP A 1 101 ? 32.863 20.327 0.322 1.00 37.38 101 ASP A N 1
ATOM 814 C CA . ASP A 1 101 ? 33.673 19.122 0.161 1.00 37.38 101 ASP A CA 1
ATOM 815 C C . ASP A 1 101 ? 34.687 18.899 1.294 1.00 37.38 101 ASP A C 1
ATOM 817 O O . ASP A 1 101 ? 35.350 19.846 1.729 1.00 37.38 101 ASP A O 1
ATOM 821 N N . ASN A 1 102 ? 34.837 17.634 1.716 1.00 36.53 102 ASN A N 1
ATOM 822 C CA . ASN A 1 102 ? 36.114 16.920 1.903 1.00 36.53 102 ASN A CA 1
ATOM 823 C C . ASN A 1 102 ? 35.912 15.615 2.695 1.00 36.53 102 ASN A C 1
ATOM 825 O O . ASN A 1 102 ? 35.972 15.643 3.920 1.00 36.53 102 ASN A O 1
ATOM 829 N N . VAL A 1 103 ? 35.810 14.463 2.019 1.00 35.44 103 VAL A N 1
ATOM 830 C CA . VAL A 1 103 ? 36.348 13.190 2.544 1.00 35.44 103 VAL A CA 1
ATOM 831 C C . VAL A 1 103 ? 36.877 12.355 1.373 1.00 35.44 103 VAL A C 1
ATOM 833 O O . VAL A 1 103 ? 36.129 11.946 0.490 1.00 35.44 103 VAL A O 1
ATOM 836 N N . LYS A 1 104 ? 38.193 12.119 1.365 1.00 39.28 104 LYS A N 1
ATOM 837 C CA . LYS A 1 104 ? 38.884 11.142 0.515 1.00 39.28 104 LYS A CA 1
ATOM 838 C C . LYS A 1 104 ? 39.109 9.857 1.314 1.00 39.28 104 LYS A C 1
ATOM 840 O O . LYS A 1 104 ? 39.697 9.946 2.383 1.00 39.28 104 LYS A O 1
ATOM 845 N N . GLY A 1 105 ? 38.744 8.727 0.701 1.00 39.84 105 GLY A N 1
ATOM 846 C CA . GLY A 1 105 ? 39.403 7.416 0.799 1.00 39.84 105 GLY A CA 1
ATOM 847 C C . GLY A 1 105 ? 39.290 6.652 2.118 1.00 39.84 105 GLY A C 1
ATOM 848 O O . GLY A 1 105 ? 39.935 7.018 3.089 1.00 39.84 105 GLY A O 1
ATOM 849 N N . ASP A 1 106 ? 38.545 5.542 2.124 1.00 36.25 106 ASP A N 1
ATOM 850 C CA . ASP A 1 106 ? 39.166 4.210 2.045 1.00 36.25 106 ASP A CA 1
ATOM 851 C C . ASP A 1 106 ? 38.129 3.087 1.820 1.00 36.25 106 ASP A C 1
ATOM 853 O O . ASP A 1 106 ? 36.952 3.202 2.145 1.00 36.25 106 ASP A O 1
ATOM 857 N N . SER A 1 107 ? 38.635 2.041 1.166 1.00 39.75 107 SER A N 1
ATOM 858 C CA . SER A 1 107 ? 38.087 0.759 0.698 1.00 39.75 107 SER A CA 1
ATOM 859 C C . SER A 1 107 ? 36.676 0.287 1.094 1.00 39.75 107 SER A C 1
ATOM 861 O O . SER A 1 107 ? 36.347 0.076 2.258 1.00 39.75 107 SER A O 1
ATOM 863 N N . GLU A 1 108 ? 35.951 -0.067 0.032 1.00 48.34 108 GLU A N 1
ATOM 864 C CA . GLU A 1 108 ? 34.784 -0.939 -0.107 1.00 48.34 108 GLU A CA 1
ATOM 865 C C . GLU A 1 108 ? 34.665 -2.090 0.913 1.00 48.34 108 GLU A C 1
ATOM 867 O O . GLU A 1 108 ? 35.237 -3.170 0.765 1.00 48.34 108 GLU A O 1
ATOM 872 N N . THR A 1 109 ? 33.756 -1.907 1.865 1.00 34.56 109 THR A N 1
ATOM 873 C CA . THR A 1 109 ? 32.873 -2.977 2.337 1.00 34.56 109 THR A CA 1
ATOM 874 C C . THR A 1 109 ? 31.442 -2.540 2.061 1.00 34.56 109 THR A 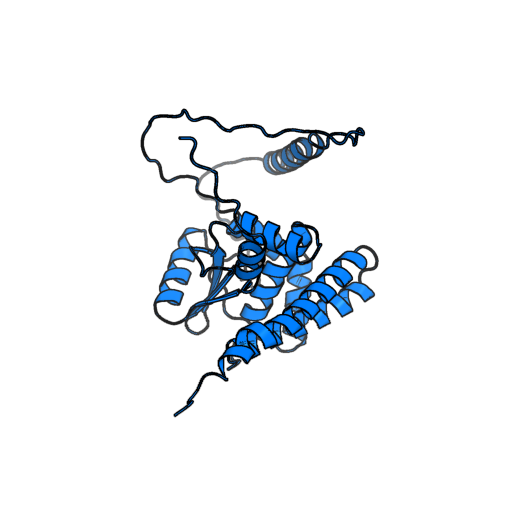C 1
ATOM 876 O O . THR A 1 109 ? 30.953 -1.577 2.647 1.00 34.56 109 THR A O 1
ATOM 879 N N . CYS A 1 110 ? 30.776 -3.240 1.143 1.00 38.88 110 CYS A N 1
ATOM 880 C CA . CYS A 1 110 ? 29.363 -3.077 0.799 1.00 38.88 110 CYS A CA 1
ATOM 881 C C . CYS A 1 110 ? 28.479 -3.617 1.948 1.00 38.88 110 CYS A C 1
ATOM 883 O O . CYS A 1 110 ? 27.765 -4.606 1.805 1.00 38.88 110 CYS A O 1
ATOM 885 N N . SER A 1 111 ? 28.604 -3.023 3.137 1.00 41.06 111 SER A N 1
ATOM 886 C CA . SER A 1 111 ? 27.853 -3.365 4.344 1.00 41.06 111 SER A CA 1
ATOM 887 C C . SER A 1 111 ? 27.247 -2.087 4.921 1.00 41.06 111 SER A C 1
ATOM 889 O O . SER A 1 111 ? 27.934 -1.335 5.609 1.00 41.06 111 SER A O 1
ATOM 891 N N . GLY A 1 112 ? 25.969 -1.829 4.626 1.00 40.50 112 GLY A N 1
ATOM 892 C CA . GLY A 1 112 ? 25.209 -0.782 5.319 1.00 40.50 112 GLY A CA 1
ATOM 893 C C . GLY A 1 112 ? 24.240 0.061 4.488 1.00 40.50 112 GLY A C 1
ATOM 894 O O . GLY A 1 112 ? 23.761 1.065 5.004 1.00 40.50 112 GLY A O 1
ATOM 895 N N . SER A 1 113 ? 23.926 -0.290 3.238 1.00 43.50 113 SER A N 1
ATOM 896 C CA . SER A 1 113 ? 22.918 0.449 2.463 1.00 43.50 113 SER A CA 1
ATOM 897 C C . SER A 1 113 ? 21.493 0.105 2.926 1.00 43.50 113 SER A C 1
ATOM 899 O O . SER A 1 113 ? 20.961 -0.946 2.578 1.00 43.50 113 SER A O 1
ATOM 901 N N . SER A 1 114 ? 20.938 0.981 3.767 1.00 53.38 114 SER A N 1
ATOM 902 C CA . SER A 1 114 ? 19.507 1.268 3.982 1.00 53.38 114 SER A CA 1
ATOM 903 C C . SER A 1 114 ? 18.491 0.136 3.723 1.00 53.38 114 SER A C 1
ATOM 905 O O . SER A 1 114 ? 17.710 0.168 2.776 1.00 53.38 114 SER A O 1
ATOM 907 N N . ASN A 1 115 ? 18.369 -0.807 4.663 1.00 80.81 115 ASN A N 1
ATOM 908 C CA . ASN A 1 115 ? 17.220 -1.731 4.727 1.00 80.81 115 ASN A CA 1
ATOM 909 C C . ASN A 1 115 ? 15.965 -1.098 5.360 1.00 80.81 115 ASN A C 1
ATOM 911 O O . ASN A 1 115 ? 15.085 -1.822 5.825 1.00 80.81 115 ASN A O 1
ATOM 915 N N . TYR A 1 116 ? 15.856 0.236 5.373 1.00 91.06 116 TYR A N 1
ATOM 916 C CA . TYR A 1 116 ? 14.785 0.948 6.073 1.00 91.06 116 TYR A CA 1
ATOM 917 C C . TYR A 1 116 ? 13.397 0.408 5.709 1.00 91.06 116 TYR A C 1
ATOM 919 O O . TYR A 1 116 ? 12.625 0.068 6.598 1.00 91.06 116 TYR A O 1
ATOM 927 N N . PHE A 1 117 ? 13.099 0.256 4.413 1.00 94.31 117 PHE A N 1
ATOM 928 C CA . PHE A 1 117 ? 11.812 -0.277 3.956 1.00 94.31 117 PHE A CA 1
ATOM 929 C C . PHE A 1 117 ? 11.518 -1.672 4.522 1.00 94.31 117 PHE A C 1
ATOM 931 O O . PHE A 1 117 ? 10.406 -1.937 4.974 1.00 94.31 117 PHE A O 1
ATOM 938 N N . VAL A 1 118 ? 12.517 -2.561 4.519 1.00 93.31 118 VAL A N 1
ATOM 939 C CA . VAL A 1 118 ? 12.373 -3.938 5.010 1.00 93.31 118 VAL A CA 1
ATOM 940 C C . VAL A 1 118 ? 12.046 -3.938 6.501 1.00 93.31 118 VAL A C 1
ATOM 942 O O . VAL A 1 118 ? 11.134 -4.646 6.930 1.00 93.31 118 VAL A O 1
ATOM 945 N N . ASP A 1 119 ? 12.760 -3.134 7.285 1.00 93.00 119 ASP A N 1
ATOM 946 C CA . ASP A 1 119 ? 12.577 -3.057 8.735 1.00 93.00 119 ASP A CA 1
ATOM 947 C C . ASP A 1 119 ? 11.265 -2.345 9.105 1.00 93.00 119 ASP A C 1
ATOM 949 O O . ASP A 1 119 ? 10.518 -2.813 9.969 1.00 93.00 119 ASP A O 1
ATOM 953 N N . ALA A 1 120 ? 10.926 -1.263 8.403 1.00 95.06 120 ALA A N 1
ATOM 954 C CA . ALA A 1 120 ? 9.670 -0.540 8.570 1.00 95.06 120 ALA A CA 1
ATOM 955 C C . ALA A 1 120 ? 8.463 -1.427 8.229 1.00 95.06 120 ALA A C 1
ATOM 957 O O . ALA A 1 120 ? 7.528 -1.524 9.028 1.00 95.06 120 ALA A O 1
ATOM 958 N N . PHE A 1 121 ? 8.509 -2.161 7.111 1.00 95.44 121 PHE A N 1
ATOM 959 C CA . PHE A 1 121 ? 7.439 -3.088 6.756 1.00 95.44 121 PHE A CA 1
ATOM 960 C C . PHE A 1 121 ? 7.330 -4.247 7.753 1.00 95.44 121 PHE A C 1
ATOM 962 O O . PHE A 1 121 ? 6.221 -4.641 8.103 1.00 95.44 121 PHE A O 1
ATOM 969 N N . LYS A 1 122 ? 8.452 -4.783 8.259 1.00 93.38 122 LYS A N 1
ATOM 970 C CA . LYS A 1 122 ? 8.447 -5.818 9.311 1.00 93.38 122 LYS A CA 1
ATOM 971 C C . LYS A 1 122 ? 7.694 -5.358 10.557 1.00 93.38 122 LYS A C 1
ATOM 973 O O . LYS A 1 122 ? 6.832 -6.080 11.059 1.00 93.38 122 LYS A O 1
ATOM 978 N N . ASN A 1 123 ? 7.981 -4.143 11.017 1.00 94.44 123 ASN A N 1
ATOM 979 C CA . ASN A 1 123 ? 7.299 -3.546 12.162 1.00 94.44 123 ASN A CA 1
ATOM 980 C C . ASN A 1 123 ? 5.813 -3.296 11.872 1.00 94.44 123 ASN A C 1
ATOM 982 O O . ASN A 1 123 ? 4.956 -3.630 12.692 1.00 94.44 123 ASN A O 1
ATOM 986 N N . TYR A 1 124 ? 5.496 -2.767 10.688 1.00 96.50 124 TYR A N 1
ATOM 987 C CA . TYR A 1 124 ? 4.118 -2.573 10.243 1.00 96.50 124 TYR A CA 1
ATOM 988 C C . TYR A 1 124 ? 3.344 -3.901 10.197 1.00 96.50 124 TYR A C 1
ATOM 990 O O . TYR A 1 124 ? 2.255 -3.985 10.763 1.00 96.50 124 TYR A O 1
ATOM 998 N N . ALA A 1 125 ? 3.906 -4.959 9.612 1.00 95.06 125 ALA A N 1
ATOM 999 C CA . ALA A 1 125 ? 3.253 -6.259 9.458 1.00 95.06 125 ALA A CA 1
ATOM 1000 C C . ALA A 1 125 ? 2.938 -6.939 10.803 1.00 95.06 125 ALA A C 1
ATOM 1002 O O . ALA A 1 125 ? 1.966 -7.689 10.902 1.00 95.06 125 ALA A O 1
ATOM 1003 N N . ALA A 1 126 ? 3.729 -6.660 11.845 1.00 94.06 126 ALA A N 1
ATOM 1004 C CA . ALA A 1 126 ? 3.484 -7.138 13.205 1.00 94.06 126 ALA A CA 1
ATOM 1005 C C . ALA A 1 126 ? 2.425 -6.314 13.969 1.00 94.06 126 ALA A C 1
ATOM 1007 O O . ALA A 1 126 ? 1.919 -6.768 15.001 1.00 94.06 126 ALA A O 1
ATOM 1008 N N . SER A 1 127 ? 2.081 -5.119 13.480 1.00 96.19 127 SER A N 1
ATOM 1009 C CA . SER A 1 127 ? 1.142 -4.211 14.141 1.00 96.19 127 SER A CA 1
ATOM 1010 C C . SER A 1 127 ? -0.296 -4.740 14.136 1.00 96.19 127 SER A C 1
ATOM 1012 O O . SER A 1 127 ? -0.715 -5.484 13.246 1.00 96.19 127 SER A O 1
ATOM 1014 N N . ASP A 1 128 ? -1.096 -4.306 15.111 1.00 96.12 128 ASP A N 1
ATOM 1015 C CA . ASP A 1 128 ? -2.525 -4.638 15.144 1.00 96.12 128 ASP A CA 1
ATOM 1016 C C . ASP A 1 128 ? -3.285 -4.022 13.966 1.00 96.12 128 ASP A C 1
ATOM 1018 O O . ASP A 1 128 ? -4.223 -4.628 13.456 1.00 96.12 128 ASP A O 1
ATOM 1022 N N . HIS A 1 129 ? -2.817 -2.882 13.456 1.00 96.00 129 HIS A N 1
ATOM 1023 C CA . HIS A 1 129 ? -3.397 -2.248 12.279 1.00 96.00 129 HIS A CA 1
ATOM 1024 C C . HIS A 1 129 ? -3.308 -3.141 11.031 1.00 96.00 129 HIS A C 1
ATOM 1026 O O . HIS A 1 129 ? -4.316 -3.371 10.362 1.00 96.00 129 HIS A O 1
ATOM 1032 N N . ALA A 1 130 ? -2.133 -3.721 10.757 1.00 97.06 130 ALA A N 1
ATOM 1033 C CA . ALA A 1 130 ? -1.959 -4.636 9.628 1.00 97.06 130 ALA A CA 1
ATOM 1034 C C . ALA A 1 130 ? -2.849 -5.887 9.760 1.00 97.06 130 ALA A C 1
ATOM 1036 O O . ALA A 1 130 ? -3.410 -6.370 8.771 1.00 97.06 130 ALA A O 1
ATOM 1037 N N . LYS A 1 131 ? -3.046 -6.391 10.989 1.00 97.12 131 LYS A N 1
ATOM 1038 C CA . LYS A 1 131 ? -3.976 -7.501 11.269 1.00 97.12 131 LYS A CA 1
ATOM 1039 C C . LYS A 1 131 ? -5.430 -7.103 11.014 1.00 97.12 131 LYS A C 1
ATOM 1041 O O . LYS A 1 131 ? -6.188 -7.909 10.467 1.00 97.12 131 LYS A O 1
ATOM 1046 N N . GLU A 1 132 ? -5.829 -5.886 11.379 1.00 97.69 132 GLU A N 1
ATOM 1047 C CA . GLU A 1 132 ? -7.173 -5.362 11.116 1.00 97.69 132 GLU A CA 1
ATOM 1048 C C . GLU A 1 132 ? -7.442 -5.218 9.614 1.00 97.69 132 GLU A C 1
ATOM 1050 O O . GLU A 1 132 ? -8.481 -5.690 9.146 1.00 97.69 132 GLU A O 1
ATOM 1055 N N . LEU A 1 133 ? -6.499 -4.660 8.843 1.00 98.31 133 LEU A N 1
ATOM 1056 C CA . LEU A 1 133 ? -6.621 -4.575 7.385 1.00 98.31 133 LEU A CA 1
ATOM 1057 C C . LEU A 1 133 ? -6.709 -5.973 6.757 1.00 98.31 133 LEU A C 1
ATOM 1059 O O . LEU A 1 133 ? -7.623 -6.251 5.979 1.00 98.31 133 LEU A O 1
ATOM 1063 N N . LYS A 1 134 ? -5.818 -6.898 7.137 1.00 97.62 134 LYS A N 1
ATOM 1064 C CA . LYS A 1 134 ? -5.850 -8.285 6.643 1.00 97.62 134 LYS A CA 1
ATOM 1065 C C . LYS A 1 134 ? -7.182 -8.973 6.955 1.00 97.62 134 LYS A C 1
ATOM 1067 O O . LYS A 1 134 ? -7.743 -9.654 6.092 1.00 97.62 134 LYS A O 1
ATOM 1072 N N . SER A 1 135 ? -7.715 -8.768 8.158 1.00 97.94 135 SER A N 1
ATOM 1073 C CA . SER A 1 135 ? -9.017 -9.304 8.575 1.00 97.94 135 SER A CA 1
ATOM 1074 C C . SER A 1 135 ? -10.162 -8.696 7.768 1.00 97.94 135 SER A C 1
ATOM 1076 O O . SER A 1 135 ? -11.038 -9.426 7.308 1.00 97.94 135 SER A O 1
ATOM 1078 N N . TYR A 1 136 ? -10.135 -7.382 7.530 1.00 98.38 136 TYR A N 1
ATOM 1079 C CA . TYR A 1 136 ? -11.105 -6.690 6.683 1.00 98.38 136 TYR A CA 1
ATOM 1080 C C . TYR A 1 136 ? -11.116 -7.258 5.256 1.00 98.38 136 TYR A C 1
ATOM 1082 O O . TYR A 1 136 ? -12.174 -7.619 4.739 1.00 98.38 136 TYR A O 1
ATOM 1090 N N . LEU A 1 137 ? -9.941 -7.401 4.637 1.00 98.25 137 LEU A N 1
ATOM 1091 C CA . LEU A 1 137 ? -9.790 -7.934 3.280 1.00 98.25 137 LEU A CA 1
ATOM 1092 C C . LEU A 1 137 ? -10.247 -9.399 3.194 1.00 98.25 137 LEU A C 1
ATOM 1094 O O . LEU A 1 137 ? -10.984 -9.768 2.279 1.00 98.25 137 LEU A O 1
ATOM 1098 N N . THR A 1 138 ? -9.888 -10.218 4.184 1.00 97.56 138 THR A N 1
ATOM 1099 C CA . THR A 1 138 ? -10.340 -11.616 4.278 1.00 97.56 138 THR A CA 1
ATOM 1100 C C . THR A 1 138 ? -11.858 -11.698 4.450 1.00 97.56 138 THR A C 1
ATOM 1102 O O . THR A 1 138 ? -12.515 -12.485 3.773 1.00 97.56 138 THR A O 1
ATOM 1105 N N . GLY A 1 139 ? -12.449 -10.833 5.281 1.00 97.56 139 GLY A N 1
ATOM 1106 C CA . GLY A 1 139 ? -13.902 -10.724 5.455 1.00 97.56 139 GLY A CA 1
ATOM 1107 C C . GLY A 1 139 ? -14.643 -10.287 4.185 1.00 97.56 139 GLY A C 1
ATOM 1108 O O . GLY A 1 139 ? -15.818 -10.604 4.014 1.00 97.56 139 GLY A O 1
ATOM 1109 N N . LYS A 1 140 ? -13.953 -9.618 3.252 1.00 97.00 140 LYS A N 1
ATOM 1110 C CA . LYS A 1 140 ? -14.438 -9.322 1.892 1.00 97.00 140 LYS A CA 1
ATOM 1111 C C . LYS A 1 140 ? -14.261 -10.494 0.914 1.00 97.00 140 LYS A C 1
ATOM 1113 O O . LYS A 1 140 ? -14.542 -10.334 -0.272 1.00 97.00 140 LYS A O 1
ATOM 1118 N N . GLY A 1 141 ? -13.797 -11.652 1.384 1.00 97.25 141 GLY A N 1
ATOM 1119 C CA . GLY A 1 141 ? -13.557 -12.842 0.568 1.00 97.25 141 GLY A CA 1
ATOM 1120 C C . GLY A 1 141 ? -12.330 -12.733 -0.337 1.00 97.25 141 GLY A C 1
ATOM 1121 O O . GLY A 1 141 ? -12.260 -13.428 -1.350 1.00 97.25 141 GLY A O 1
ATOM 1122 N N . ARG A 1 142 ? -11.381 -11.841 -0.024 1.00 97.38 142 ARG A N 1
ATOM 1123 C CA . ARG A 1 142 ? -10.144 -11.702 -0.800 1.00 97.38 142 ARG A CA 1
ATOM 1124 C C . ARG A 1 142 ? -9.154 -12.812 -0.455 1.00 97.38 142 ARG A C 1
ATOM 1126 O O . ARG A 1 142 ? -9.092 -13.277 0.681 1.00 97.38 142 ARG A O 1
ATOM 1133 N N . GLN A 1 143 ? -8.373 -13.210 -1.453 1.00 97.25 143 GLN A N 1
ATOM 1134 C CA . GLN A 1 143 ? -7.274 -14.161 -1.312 1.00 97.25 143 GLN A CA 1
ATOM 1135 C C . GLN A 1 143 ? -5.949 -13.422 -1.453 1.00 97.25 143 GLN A C 1
ATOM 1137 O O . GLN A 1 143 ? -5.856 -12.457 -2.207 1.00 97.25 143 GLN A O 1
ATOM 1142 N N . PHE A 1 144 ? -4.923 -13.897 -0.758 1.00 97.38 144 PHE A N 1
ATOM 1143 C CA . PHE A 1 144 ? -3.602 -13.282 -0.782 1.00 97.38 144 PHE A CA 1
ATOM 1144 C C . PHE A 1 144 ? -2.622 -14.124 -1.587 1.00 97.38 144 PHE A C 1
ATOM 1146 O O . PHE A 1 144 ? -2.680 -15.355 -1.535 1.00 97.38 144 PHE A O 1
ATOM 1153 N N . TYR A 1 145 ? -1.723 -13.460 -2.312 1.00 96.56 145 TYR A N 1
ATOM 1154 C CA . TYR A 1 145 ? -0.488 -14.089 -2.772 1.00 96.56 145 TYR A CA 1
ATOM 1155 C C . TYR A 1 145 ? 0.359 -14.520 -1.570 1.00 96.56 145 TYR A C 1
ATOM 1157 O O . TYR A 1 145 ? 0.328 -13.885 -0.512 1.00 96.56 145 TYR A O 1
ATOM 1165 N N . ASP A 1 146 ? 1.125 -15.591 -1.750 1.00 94.94 146 ASP A N 1
ATOM 1166 C CA . ASP A 1 146 ? 2.050 -16.092 -0.744 1.00 94.94 146 ASP A CA 1
ATOM 1167 C C . ASP A 1 146 ? 3.241 -15.132 -0.690 1.00 94.94 146 ASP A C 1
ATOM 1169 O O . ASP A 1 146 ? 4.071 -15.102 -1.600 1.00 94.94 146 ASP A O 1
ATOM 1173 N N . LEU A 1 147 ? 3.287 -14.282 0.339 1.00 94.44 147 LEU A N 1
ATOM 1174 C CA . LEU A 1 147 ? 4.359 -13.302 0.486 1.00 94.44 147 LEU A CA 1
ATOM 1175 C C . LEU A 1 147 ? 5.646 -14.003 0.941 1.00 94.44 147 LEU A C 1
ATOM 1177 O O . LEU A 1 147 ? 5.794 -14.350 2.110 1.00 94.44 147 LEU A O 1
ATOM 1181 N N . GLU A 1 148 ? 6.572 -14.182 0.003 1.00 93.38 148 GLU A N 1
ATOM 1182 C CA . GLU A 1 148 ? 7.846 -14.888 0.173 1.00 93.38 148 GLU A CA 1
ATOM 1183 C C . GLU A 1 148 ? 8.924 -14.018 0.831 1.00 93.38 148 GLU A C 1
ATOM 1185 O O . GLU A 1 148 ? 9.837 -14.533 1.480 1.00 93.38 148 GLU A O 1
ATOM 1190 N N . GLY A 1 149 ? 8.821 -12.695 0.688 1.00 91.69 149 GLY A N 1
ATOM 1191 C CA . GLY A 1 149 ? 9.779 -11.779 1.286 1.00 91.69 149 GLY A CA 1
ATOM 1192 C C . GLY A 1 149 ? 9.542 -10.309 0.965 1.00 91.69 149 GLY A C 1
ATOM 1193 O O . GLY A 1 149 ? 8.583 -9.920 0.297 1.00 91.69 149 GLY A O 1
ATOM 1194 N N . VAL A 1 150 ? 10.446 -9.489 1.492 1.00 93.88 150 VAL A N 1
ATOM 1195 C CA . VAL A 1 150 ? 10.455 -8.031 1.368 1.00 93.88 150 VAL A CA 1
ATOM 1196 C C . VAL A 1 150 ? 11.871 -7.622 0.988 1.00 93.88 150 VAL A C 1
ATOM 1198 O O . VAL A 1 150 ? 12.835 -8.124 1.566 1.00 93.88 150 VAL A O 1
ATOM 1201 N N . THR A 1 151 ? 12.015 -6.755 -0.005 1.00 94.38 151 THR A N 1
ATOM 1202 C CA . THR A 1 151 ? 13.318 -6.325 -0.515 1.00 94.38 151 THR A CA 1
ATOM 1203 C C . THR A 1 151 ? 13.282 -4.873 -0.975 1.00 94.38 151 THR A C 1
ATOM 1205 O O . THR A 1 151 ? 12.241 -4.220 -0.903 1.00 94.38 151 THR A O 1
ATOM 1208 N N . THR A 1 152 ? 14.423 -4.364 -1.425 1.00 93.38 152 THR A N 1
ATOM 1209 C CA . THR A 1 152 ? 14.563 -3.031 -2.006 1.00 93.38 152 THR A CA 1
ATOM 1210 C C . THR A 1 152 ? 15.172 -3.119 -3.399 1.00 93.38 152 THR A C 1
ATOM 1212 O O . THR A 1 152 ? 15.998 -3.990 -3.678 1.00 93.38 152 THR A O 1
ATOM 1215 N N . SER A 1 153 ? 14.740 -2.234 -4.292 1.00 93.50 153 SER A N 1
ATOM 1216 C CA . SER A 1 153 ? 15.268 -2.115 -5.650 1.00 93.50 153 SER A CA 1
ATOM 1217 C C . SER A 1 153 ? 15.115 -0.682 -6.159 1.00 93.50 153 SER A C 1
ATOM 1219 O O . SER A 1 153 ? 14.471 0.146 -5.522 1.00 93.50 153 SER A O 1
ATOM 1221 N N . THR A 1 154 ? 15.685 -0.380 -7.321 1.00 92.06 154 THR A N 1
ATOM 1222 C CA . THR A 1 154 ? 15.375 0.866 -8.030 1.00 92.06 154 THR A CA 1
ATOM 1223 C C . THR A 1 154 ? 14.036 0.693 -8.736 1.00 92.06 154 THR A C 1
ATOM 1225 O O . THR A 1 154 ? 13.919 -0.143 -9.634 1.00 92.06 154 THR A O 1
ATOM 1228 N N . LEU A 1 155 ? 13.029 1.469 -8.340 1.00 91.50 155 LEU A N 1
ATOM 1229 C CA . LEU A 1 155 ? 11.732 1.478 -9.011 1.00 91.50 155 LEU A CA 1
ATOM 1230 C C . LEU A 1 155 ? 11.704 2.546 -10.113 1.00 91.50 155 LEU A C 1
ATOM 1232 O O . LEU A 1 155 ? 12.601 3.385 -10.228 1.00 91.50 155 LEU A O 1
ATOM 1236 N N . LYS A 1 156 ? 10.656 2.520 -10.942 1.00 89.19 156 LYS A N 1
ATOM 1237 C CA . LYS A 1 156 ? 10.379 3.590 -11.909 1.00 89.19 156 LYS A CA 1
ATOM 1238 C C . LYS A 1 156 ? 10.275 4.941 -11.199 1.00 89.19 156 LYS A C 1
ATOM 1240 O O . LYS A 1 156 ? 9.943 5.032 -10.015 1.00 89.19 156 LYS A O 1
ATOM 1245 N N . GLU A 1 157 ? 10.524 6.003 -11.956 1.00 83.88 157 GLU A N 1
ATOM 1246 C CA . GLU A 1 157 ? 10.335 7.368 -11.477 1.00 83.88 157 GLU A CA 1
ATOM 1247 C C . GLU A 1 157 ? 8.921 7.546 -10.894 1.00 83.88 157 GLU A C 1
ATOM 1249 O O . GLU A 1 157 ? 7.932 7.070 -11.455 1.00 83.88 157 GLU A O 1
ATOM 1254 N N . GLY A 1 158 ? 8.843 8.148 -9.707 1.00 83.25 158 GLY A N 1
ATOM 1255 C CA . GLY A 1 158 ? 7.604 8.304 -8.944 1.00 83.25 158 GLY A CA 1
ATOM 1256 C C . GLY A 1 158 ? 7.247 7.129 -8.022 1.00 83.25 158 GLY A C 1
ATOM 1257 O O . GLY A 1 158 ? 6.841 7.400 -6.898 1.00 83.25 158 GLY A O 1
ATOM 1258 N N . ALA A 1 159 ? 7.457 5.868 -8.431 1.00 91.56 159 ALA A N 1
ATOM 1259 C CA . ALA A 1 159 ? 7.058 4.671 -7.667 1.00 91.56 159 ALA A CA 1
ATOM 1260 C C . ALA A 1 159 ? 7.721 4.606 -6.282 1.00 91.56 159 ALA A C 1
ATOM 1262 O O . ALA A 1 159 ? 8.945 4.682 -6.181 1.00 91.56 159 ALA A O 1
ATOM 1263 N N . VAL A 1 160 ? 6.929 4.461 -5.215 1.00 94.88 160 VAL A N 1
ATOM 1264 C CA . VAL A 1 160 ? 7.425 4.411 -3.825 1.00 94.88 160 VAL A CA 1
ATOM 1265 C C . VAL A 1 160 ? 7.694 2.972 -3.393 1.00 94.88 160 VAL A C 1
ATOM 1267 O O . VAL A 1 160 ? 8.726 2.681 -2.786 1.00 94.88 160 VAL A O 1
ATOM 1270 N N . ALA A 1 161 ? 6.767 2.078 -3.719 1.00 96.81 161 ALA A N 1
ATOM 1271 C CA . ALA A 1 161 ? 6.848 0.654 -3.451 1.00 96.81 161 ALA A CA 1
ATOM 1272 C C . ALA A 1 161 ? 6.237 -0.138 -4.616 1.00 96.81 161 ALA A C 1
ATOM 1274 O O . ALA A 1 161 ? 5.817 0.420 -5.631 1.00 96.81 161 ALA A O 1
ATOM 1275 N N . GLY A 1 162 ? 6.244 -1.459 -4.505 1.00 95.62 162 GLY A N 1
ATOM 1276 C CA . GLY A 1 162 ? 5.704 -2.340 -5.519 1.00 95.62 162 GLY A CA 1
ATOM 1277 C C . GLY A 1 162 ? 5.533 -3.774 -5.048 1.00 95.62 162 GLY A C 1
ATOM 1278 O O . GLY A 1 162 ? 6.066 -4.187 -4.012 1.00 95.62 162 GLY A O 1
ATOM 1279 N N . VAL A 1 163 ? 4.844 -4.561 -5.875 1.00 96.25 163 VAL A N 1
ATOM 1280 C CA . VAL A 1 163 ? 4.666 -6.003 -5.676 1.00 96.25 163 VAL A CA 1
ATOM 1281 C C . VAL A 1 163 ? 5.209 -6.755 -6.886 1.00 96.25 163 VAL A C 1
ATOM 1283 O O . VAL A 1 163 ? 4.749 -6.597 -8.020 1.00 96.25 163 VAL A O 1
ATOM 1286 N N . ALA A 1 164 ? 6.169 -7.640 -6.639 1.00 96.38 164 ALA A N 1
ATOM 1287 C CA . ALA A 1 164 ? 6.624 -8.626 -7.604 1.00 96.38 164 ALA A CA 1
ATOM 1288 C C . ALA A 1 164 ? 5.806 -9.906 -7.464 1.00 96.38 164 ALA A C 1
ATOM 1290 O O . ALA A 1 164 ? 5.780 -10.471 -6.380 1.00 96.38 164 ALA A O 1
ATOM 1291 N N . ILE A 1 165 ? 5.154 -10.375 -8.535 1.00 95.69 165 ILE A N 1
ATOM 1292 C CA . ILE A 1 165 ? 4.311 -11.586 -8.493 1.00 95.69 165 ILE A CA 1
ATOM 1293 C C . ILE A 1 165 ? 4.781 -12.603 -9.530 1.00 95.69 165 ILE A C 1
ATOM 1295 O O . ILE A 1 165 ? 4.912 -12.284 -10.718 1.00 95.69 165 ILE A O 1
ATOM 1299 N N . ALA A 1 166 ? 4.963 -13.844 -9.080 1.00 94.56 166 ALA A N 1
ATOM 1300 C CA . ALA A 1 166 ? 5.283 -14.997 -9.913 1.00 94.56 166 ALA A CA 1
ATOM 1301 C C . ALA A 1 166 ? 4.433 -16.209 -9.491 1.00 94.56 166 ALA A C 1
ATOM 1303 O O . ALA A 1 166 ? 4.679 -16.843 -8.464 1.00 94.56 166 ALA A O 1
ATOM 1304 N N . GLY A 1 167 ? 3.416 -16.537 -10.295 1.00 93.50 167 GLY A N 1
ATOM 1305 C CA . GLY A 1 167 ? 2.440 -17.573 -9.949 1.00 93.50 167 GLY A CA 1
ATOM 1306 C C . GLY A 1 167 ? 1.640 -17.188 -8.702 1.00 93.50 167 GLY A C 1
ATOM 1307 O O . GLY A 1 167 ? 1.047 -16.113 -8.658 1.00 93.50 167 GLY A O 1
ATOM 1308 N N . ASP A 1 168 ? 1.647 -18.056 -7.691 1.00 95.25 168 ASP A N 1
ATOM 1309 C CA . ASP A 1 168 ? 0.987 -17.813 -6.401 1.00 95.25 168 ASP A CA 1
ATOM 1310 C C . ASP A 1 168 ? 1.829 -16.995 -5.415 1.00 95.25 168 ASP A C 1
ATOM 1312 O O . ASP A 1 168 ? 1.317 -16.601 -4.368 1.00 95.25 168 ASP A O 1
ATOM 1316 N N . LYS A 1 169 ? 3.094 -16.727 -5.751 1.00 95.38 169 LYS A N 1
ATOM 1317 C CA . LYS A 1 169 ? 4.075 -16.089 -4.874 1.00 95.38 169 LYS A CA 1
ATOM 1318 C C . LYS A 1 169 ? 4.182 -14.599 -5.140 1.00 95.38 169 LYS A C 1
ATOM 1320 O O . LYS A 1 169 ? 4.081 -14.165 -6.291 1.00 95.38 169 LYS A O 1
ATOM 1325 N N . ALA A 1 170 ? 4.485 -13.839 -4.094 1.00 95.75 170 ALA A N 1
ATOM 1326 C CA . ALA A 1 170 ? 4.789 -12.424 -4.193 1.00 95.75 170 ALA A CA 1
ATOM 1327 C C . ALA A 1 170 ? 5.984 -12.004 -3.326 1.00 95.75 170 ALA A C 1
ATOM 1329 O O . ALA A 1 170 ? 6.308 -12.654 -2.336 1.00 95.75 170 ALA A O 1
ATOM 1330 N N . ALA A 1 171 ? 6.607 -10.883 -3.678 1.00 96.00 171 ALA A N 1
ATOM 1331 C CA . ALA A 1 171 ? 7.519 -10.138 -2.818 1.00 96.00 171 ALA A CA 1
ATOM 1332 C C . ALA A 1 171 ? 7.147 -8.654 -2.833 1.00 96.00 171 ALA A C 1
ATOM 1334 O O . ALA A 1 171 ? 6.757 -8.124 -3.875 1.00 96.00 171 ALA A O 1
ATOM 1335 N N . LEU A 1 172 ? 7.290 -7.988 -1.687 1.00 96.75 172 LEU A N 1
ATOM 1336 C CA . LEU A 1 172 ? 7.193 -6.532 -1.619 1.00 96.75 172 LEU A CA 1
ATOM 1337 C C . LEU A 1 172 ? 8.546 -5.906 -1.928 1.00 96.75 172 LEU A C 1
ATOM 1339 O O . LEU A 1 172 ? 9.578 -6.371 -1.439 1.00 96.75 172 LEU A O 1
ATOM 1343 N N . VAL A 1 173 ? 8.529 -4.846 -2.723 1.00 96.31 173 VAL A N 1
ATOM 1344 C CA . VAL A 1 173 ? 9.731 -4.174 -3.210 1.00 96.31 173 VAL A CA 1
ATOM 1345 C C . VAL A 1 173 ? 9.614 -2.692 -2.890 1.00 96.31 173 VAL A C 1
ATOM 1347 O O . VAL A 1 173 ? 8.774 -2.003 -3.455 1.00 96.31 173 VAL A O 1
ATOM 1350 N N . GLY A 1 174 ? 10.433 -2.204 -1.969 1.00 96.06 174 GLY A N 1
ATOM 1351 C CA . GLY A 1 174 ? 10.554 -0.775 -1.697 1.00 96.06 174 GLY A CA 1
ATOM 1352 C C . GLY A 1 174 ? 11.593 -0.135 -2.602 1.00 96.06 174 GLY A C 1
ATOM 1353 O O . GLY A 1 174 ? 12.532 -0.799 -3.043 1.00 96.06 174 GLY A O 1
ATOM 1354 N N . ASP A 1 175 ? 11.459 1.160 -2.853 1.00 94.75 175 ASP A N 1
ATOM 1355 C CA . ASP A 1 175 ? 12.516 1.911 -3.521 1.00 94.75 175 ASP A CA 1
ATOM 1356 C C . ASP A 1 175 ? 13.751 2.100 -2.615 1.00 94.75 175 ASP A C 1
ATOM 1358 O O . ASP A 1 175 ? 13.624 2.161 -1.390 1.00 94.75 175 ASP A O 1
ATOM 1362 N N . TYR A 1 176 ? 14.955 2.231 -3.183 1.00 92.19 176 TYR A N 1
ATOM 1363 C CA . TYR A 1 176 ? 16.142 2.599 -2.394 1.00 92.19 176 TYR A CA 1
ATOM 1364 C C . TYR A 1 176 ? 16.000 3.970 -1.716 1.00 92.19 176 TYR A C 1
ATOM 1366 O O . TYR A 1 176 ? 16.480 4.144 -0.595 1.00 92.19 176 TYR A O 1
ATOM 1374 N N . ASP A 1 177 ? 15.271 4.895 -2.345 1.00 93.56 177 ASP A N 1
ATOM 1375 C CA . ASP A 1 177 ? 14.955 6.226 -1.827 1.00 93.56 177 ASP A CA 1
ATOM 1376 C C . ASP A 1 177 ? 13.587 6.261 -1.119 1.00 93.56 177 ASP A C 1
ATOM 1378 O O . ASP A 1 177 ? 12.931 7.306 -1.064 1.00 93.56 177 ASP A O 1
ATOM 1382 N N . PHE A 1 178 ? 13.127 5.129 -0.566 1.00 94.69 178 PHE A N 1
ATOM 1383 C CA . PHE A 1 178 ? 11.795 4.992 0.041 1.00 94.69 178 PHE A CA 1
ATOM 1384 C C . PHE A 1 178 ? 11.453 6.129 1.010 1.00 94.69 178 PHE A C 1
ATOM 1386 O O . PHE A 1 178 ? 10.401 6.750 0.887 1.00 94.69 178 PHE A O 1
ATOM 1393 N N . GLU A 1 179 ? 12.349 6.452 1.946 1.00 95.75 179 GLU A N 1
ATOM 1394 C CA . GLU A 1 179 ? 12.105 7.504 2.939 1.00 95.75 179 GLU A CA 1
ATOM 1395 C C . GLU A 1 179 ? 11.909 8.882 2.302 1.00 95.75 179 GLU A C 1
ATOM 1397 O O . GLU A 1 179 ? 11.021 9.641 2.697 1.00 95.75 179 GLU A O 1
ATOM 1402 N N . PHE A 1 180 ? 12.721 9.202 1.293 1.00 93.94 180 PHE A N 1
ATOM 1403 C CA . PHE A 1 180 ? 12.604 10.449 0.548 1.00 93.94 180 PHE A CA 1
ATOM 1404 C C . PHE A 1 180 ? 11.273 10.503 -0.210 1.00 93.94 180 PHE A C 1
ATOM 1406 O O . PHE A 1 180 ? 10.551 11.500 -0.129 1.00 93.94 180 PHE A O 1
ATOM 1413 N N . LYS A 1 181 ? 10.895 9.407 -0.875 1.00 94.31 181 LYS A N 1
ATOM 1414 C CA . LYS A 1 181 ? 9.634 9.308 -1.616 1.00 94.31 181 LYS A CA 1
ATOM 1415 C C . LYS A 1 181 ? 8.406 9.375 -0.697 1.00 94.31 181 LYS A C 1
ATOM 1417 O O . LYS A 1 181 ? 7.437 10.054 -1.031 1.00 94.31 181 LYS A O 1
ATOM 1422 N N . VAL A 1 182 ? 8.454 8.776 0.495 1.00 95.50 182 VAL A N 1
ATOM 1423 C CA . VAL A 1 182 ? 7.400 8.916 1.517 1.00 95.50 182 VAL A CA 1
ATOM 1424 C C . VAL A 1 182 ? 7.277 10.365 1.997 1.00 95.50 182 VAL A C 1
ATOM 1426 O O . VAL A 1 182 ? 6.163 10.868 2.132 1.00 95.50 182 VAL A O 1
ATOM 1429 N N . ASN A 1 183 ? 8.389 11.074 2.212 1.00 95.06 183 ASN A N 1
ATOM 1430 C CA . ASN A 1 183 ? 8.353 12.495 2.576 1.00 95.06 183 ASN A CA 1
ATOM 1431 C C . ASN A 1 183 ? 7.740 13.365 1.468 1.00 95.06 183 ASN A C 1
ATOM 1433 O O . ASN A 1 183 ? 6.956 14.277 1.756 1.00 95.06 183 ASN A O 1
ATOM 1437 N N . ALA A 1 184 ? 8.058 13.073 0.205 1.00 92.94 184 ALA A N 1
ATOM 1438 C CA . ALA A 1 184 ? 7.450 13.745 -0.940 1.00 92.94 184 ALA A CA 1
ATOM 1439 C C . ALA A 1 184 ? 5.935 13.481 -1.001 1.00 92.94 184 ALA A C 1
ATOM 1441 O O . ALA A 1 184 ? 5.153 14.421 -1.164 1.00 92.94 184 ALA A O 1
ATOM 1442 N N . LEU A 1 185 ? 5.511 12.232 -0.777 1.00 93.38 185 LEU A N 1
ATOM 1443 C CA . LEU A 1 185 ? 4.100 11.847 -0.705 1.00 93.38 185 LEU A CA 1
ATOM 1444 C C . LEU A 1 185 ? 3.368 12.584 0.428 1.00 93.38 185 LEU A C 1
ATOM 1446 O O . LEU A 1 185 ? 2.310 13.175 0.206 1.00 93.38 185 LEU A O 1
ATOM 1450 N N . ALA A 1 186 ? 3.953 12.597 1.628 1.00 94.75 186 ALA A N 1
ATOM 1451 C CA . ALA A 1 186 ? 3.417 13.293 2.794 1.00 94.75 186 ALA A CA 1
ATOM 1452 C C . ALA A 1 186 ? 3.209 14.789 2.516 1.00 94.75 186 ALA A C 1
ATOM 1454 O O . ALA A 1 186 ? 2.132 15.333 2.771 1.00 94.75 186 ALA A O 1
ATOM 1455 N N . SER A 1 187 ? 4.210 1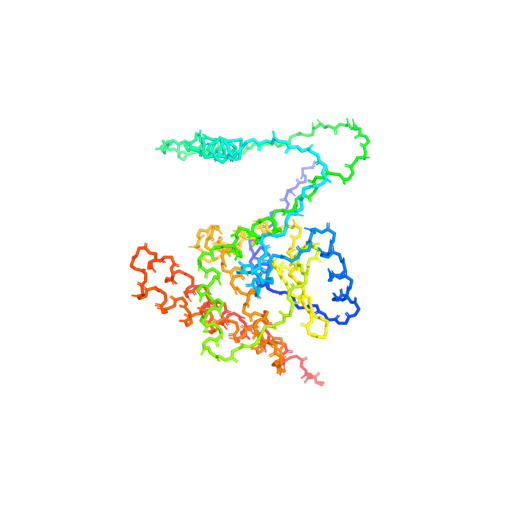5.428 1.906 1.00 94.25 187 SER A N 1
ATOM 1456 C CA . SER A 1 187 ? 4.162 16.843 1.534 1.00 94.25 187 SER A CA 1
ATOM 1457 C C . SER A 1 187 ? 3.090 17.122 0.478 1.00 94.25 187 SER A C 1
ATOM 1459 O O . SER A 1 187 ? 2.325 18.073 0.629 1.00 94.25 187 SER A O 1
ATOM 1461 N N . LYS A 1 188 ? 2.978 16.272 -0.556 1.00 91.31 188 LYS A N 1
ATOM 1462 C CA . LYS A 1 188 ? 1.981 16.414 -1.631 1.00 91.31 188 LYS A CA 1
ATOM 1463 C C . LYS A 1 188 ? 0.549 16.406 -1.092 1.00 91.31 188 LYS A C 1
ATOM 1465 O O . LYS A 1 188 ? -0.272 17.209 -1.530 1.00 91.31 188 LYS A O 1
ATOM 1470 N N . TYR A 1 189 ? 0.247 15.518 -0.145 1.00 91.50 189 TYR A N 1
ATOM 1471 C CA . TYR A 1 189 ? -1.111 15.353 0.387 1.00 91.50 189 TYR A CA 1
ATOM 1472 C C . TYR A 1 189 ? -1.375 16.103 1.697 1.00 91.50 189 TYR A C 1
ATOM 1474 O O . TYR A 1 189 ? -2.500 16.068 2.199 1.00 91.50 189 TYR A O 1
ATOM 1482 N N . GLY A 1 190 ? -0.376 16.804 2.243 1.00 94.31 190 GLY A N 1
ATOM 1483 C CA . GLY A 1 190 ? -0.510 17.551 3.493 1.00 94.31 190 GLY A CA 1
ATOM 1484 C C . GLY A 1 190 ? -0.799 16.650 4.696 1.00 94.31 190 GLY A C 1
ATOM 1485 O O . GLY A 1 190 ? -1.627 16.997 5.538 1.00 94.31 190 GLY A O 1
ATOM 1486 N N . VAL A 1 191 ? -0.152 15.485 4.758 1.00 95.56 191 VAL A N 1
ATOM 1487 C CA . VAL A 1 191 ? -0.258 14.521 5.867 1.00 95.56 191 VAL A CA 1
ATOM 1488 C C . VAL A 1 191 ? 1.096 14.345 6.557 1.00 95.56 191 VAL A C 1
ATOM 1490 O O . VAL A 1 191 ? 2.125 14.759 6.028 1.00 95.56 191 VAL A O 1
ATOM 1493 N N . SER A 1 192 ? 1.124 13.739 7.748 1.00 96.50 192 SER A N 1
ATOM 1494 C CA . SER A 1 192 ? 2.400 13.400 8.387 1.00 96.50 192 SER A CA 1
ATOM 1495 C C . SER A 1 192 ? 3.119 12.280 7.629 1.00 96.50 192 SER A C 1
ATOM 1497 O O . SER A 1 192 ? 2.487 11.453 6.965 1.00 96.50 192 SER A O 1
ATOM 1499 N N . ARG A 1 193 ? 4.449 12.221 7.770 1.00 96.25 193 ARG A N 1
ATOM 1500 C CA . ARG A 1 193 ? 5.283 11.149 7.206 1.00 96.25 193 ARG A CA 1
ATOM 1501 C C . ARG A 1 193 ? 4.771 9.761 7.602 1.00 96.25 193 ARG A C 1
ATOM 1503 O O . ARG A 1 193 ? 4.617 8.913 6.735 1.00 96.25 193 ARG A O 1
ATOM 1510 N N . ASP A 1 194 ? 4.435 9.559 8.874 1.00 95.88 194 ASP A N 1
ATOM 1511 C CA . ASP A 1 194 ? 3.951 8.268 9.387 1.00 95.88 194 ASP A CA 1
ATOM 1512 C C . ASP A 1 194 ? 2.604 7.855 8.772 1.00 95.88 194 ASP A C 1
ATOM 1514 O O . ASP A 1 194 ? 2.357 6.672 8.539 1.00 95.88 194 ASP A O 1
ATOM 1518 N N . VAL A 1 195 ? 1.730 8.826 8.477 1.00 96.25 195 VAL A N 1
ATOM 1519 C CA . VAL A 1 195 ? 0.460 8.579 7.776 1.00 96.25 195 VAL A CA 1
ATOM 1520 C C . VAL A 1 195 ? 0.715 8.177 6.326 1.00 96.25 195 VAL A C 1
ATOM 1522 O O . VAL A 1 195 ? 0.106 7.223 5.849 1.00 96.25 195 VAL A O 1
ATOM 1525 N N . ALA A 1 196 ? 1.626 8.867 5.635 1.00 97.12 196 ALA A N 1
ATOM 1526 C CA . ALA A 1 196 ? 2.004 8.526 4.266 1.00 97.12 196 ALA A CA 1
ATOM 1527 C C . ALA A 1 196 ? 2.685 7.149 4.180 1.00 97.12 196 ALA A C 1
ATOM 1529 O O . ALA A 1 196 ? 2.346 6.358 3.307 1.00 97.12 196 ALA A O 1
ATOM 1530 N N . GLU A 1 197 ? 3.594 6.832 5.104 1.00 97.69 197 GLU A N 1
ATOM 1531 C CA . GLU A 1 197 ? 4.262 5.528 5.165 1.00 97.69 197 GLU A CA 1
ATOM 1532 C C . GLU A 1 197 ? 3.259 4.394 5.384 1.00 97.69 197 GLU A C 1
ATOM 1534 O O . GLU A 1 197 ? 3.244 3.418 4.632 1.00 97.69 197 GLU A O 1
ATOM 1539 N N . ARG A 1 198 ? 2.375 4.548 6.380 1.00 97.62 198 ARG A N 1
ATOM 1540 C CA . ARG A 1 198 ? 1.308 3.578 6.646 1.00 97.62 198 ARG A CA 1
ATOM 1541 C C . ARG A 1 198 ? 0.456 3.346 5.408 1.00 97.62 198 ARG A C 1
ATOM 1543 O O . ARG A 1 198 ? 0.195 2.201 5.058 1.00 97.62 198 ARG A O 1
ATOM 1550 N N . TYR A 1 199 ? 0.065 4.426 4.743 1.00 98.25 199 TYR A N 1
ATOM 1551 C CA . TYR A 1 199 ? -0.725 4.343 3.529 1.00 98.25 199 TYR A CA 1
ATOM 1552 C C . TYR A 1 199 ? -0.024 3.535 2.430 1.00 98.25 199 TYR A C 1
ATOM 1554 O O . TYR A 1 199 ? -0.668 2.701 1.805 1.00 98.25 199 TYR A O 1
ATOM 1562 N N . VAL A 1 200 ? 1.286 3.719 2.221 1.00 98.06 200 VAL A N 1
ATOM 1563 C CA . VAL A 1 200 ? 2.048 2.924 1.241 1.00 98.06 200 VAL A CA 1
ATOM 1564 C C . VAL A 1 200 ? 2.013 1.436 1.597 1.00 98.06 200 VAL A C 1
ATOM 1566 O O . VAL A 1 200 ? 1.748 0.603 0.735 1.00 98.06 200 VAL A O 1
ATOM 1569 N N . PHE A 1 201 ? 2.212 1.071 2.864 1.00 98.19 201 PHE A N 1
ATOM 1570 C CA . PHE A 1 201 ? 2.161 -0.338 3.265 1.00 98.19 201 PHE A CA 1
ATOM 1571 C C . PHE A 1 201 ? 0.762 -0.951 3.171 1.00 98.19 201 PHE A C 1
ATOM 1573 O O . PHE A 1 201 ? 0.622 -2.107 2.757 1.00 98.19 201 PHE A O 1
ATOM 1580 N N . ASP A 1 202 ? -0.275 -0.196 3.527 1.00 98.50 202 ASP A N 1
ATOM 1581 C CA . ASP A 1 202 ? -1.665 -0.612 3.354 1.00 98.50 202 ASP A CA 1
ATOM 1582 C C . ASP A 1 202 ? -1.985 -0.809 1.860 1.00 98.50 202 ASP A C 1
ATOM 1584 O O . ASP A 1 202 ? -2.581 -1.819 1.487 1.00 98.50 202 ASP A O 1
ATOM 1588 N N . HIS A 1 203 ? -1.528 0.107 0.999 1.00 98.19 203 HIS A N 1
ATOM 1589 C CA . HIS A 1 203 ? -1.695 0.072 -0.457 1.00 98.19 203 HIS A CA 1
ATOM 1590 C C . HIS A 1 203 ? -1.110 -1.208 -1.060 1.00 98.19 203 HIS A C 1
ATOM 1592 O O . HIS A 1 203 ? -1.829 -1.991 -1.690 1.00 98.19 203 HIS A O 1
ATOM 1598 N N . GLU A 1 204 ? 0.150 -1.513 -0.753 1.00 97.56 204 GLU A N 1
ATOM 1599 C CA . GLU A 1 204 ? 0.780 -2.757 -1.202 1.00 97.56 204 GLU A CA 1
ATOM 1600 C C . GLU A 1 204 ? 0.108 -4.008 -0.601 1.00 97.56 204 GLU A C 1
ATOM 1602 O O . GLU A 1 204 ? -0.029 -5.039 -1.265 1.00 97.56 204 GLU A O 1
ATOM 1607 N N . SER A 1 205 ? -0.395 -3.924 0.637 1.00 97.62 205 SER A N 1
ATOM 1608 C CA . SER A 1 205 ? -1.147 -5.020 1.266 1.00 97.62 205 SER A CA 1
ATOM 1609 C C . SER A 1 205 ? -2.459 -5.320 0.534 1.00 97.62 205 SER A C 1
ATOM 1611 O O . SER A 1 205 ? -2.871 -6.483 0.457 1.00 97.62 205 SER A O 1
ATOM 1613 N N . VAL A 1 206 ? -3.117 -4.307 -0.038 1.00 98.19 206 VAL A N 1
ATOM 1614 C CA . VAL A 1 206 ? -4.303 -4.532 -0.870 1.00 98.19 206 VAL A CA 1
ATOM 1615 C C . VAL A 1 206 ? -3.917 -5.151 -2.210 1.00 98.19 206 VAL A C 1
ATOM 1617 O O . VAL A 1 206 ? -4.592 -6.103 -2.606 1.00 98.19 206 VAL A O 1
ATOM 1620 N N . HIS A 1 207 ? -2.823 -4.742 -2.858 1.00 97.38 207 HIS A N 1
ATOM 1621 C CA . HIS A 1 207 ? -2.327 -5.432 -4.060 1.00 97.38 207 HIS A CA 1
ATOM 1622 C C . HIS A 1 207 ? -2.031 -6.914 -3.807 1.00 97.38 207 HIS A C 1
ATOM 1624 O O . HIS A 1 207 ? -2.434 -7.776 -4.594 1.00 97.38 207 HIS A O 1
ATOM 1630 N N . LEU A 1 208 ? -1.427 -7.248 -2.661 1.00 97.06 208 LEU A N 1
ATOM 1631 C CA . LEU A 1 208 ? -1.229 -8.644 -2.258 1.00 97.06 208 LEU A CA 1
ATOM 1632 C C . LEU A 1 208 ? -2.549 -9.424 -2.145 1.00 97.06 208 LEU A C 1
ATOM 1634 O O . LEU A 1 208 ? -2.563 -10.629 -2.386 1.00 97.06 208 LEU A O 1
ATOM 1638 N N . SER A 1 209 ? -3.660 -8.756 -1.822 1.00 97.75 209 SER A N 1
ATOM 1639 C CA . SER A 1 209 ? -5.001 -9.351 -1.707 1.00 97.75 209 SER A CA 1
ATOM 1640 C C . SER A 1 209 ? -5.767 -9.482 -3.035 1.00 97.75 209 SER A C 1
ATOM 1642 O O . SER A 1 209 ? -6.927 -9.903 -3.056 1.00 97.75 209 SER A O 1
ATOM 1644 N N . GLN A 1 210 ? -5.156 -9.101 -4.159 1.00 97.06 210 GLN A N 1
ATOM 1645 C CA . GLN A 1 210 ? -5.765 -9.187 -5.492 1.00 97.06 210 GLN A CA 1
ATOM 1646 C C . GLN A 1 210 ? -5.484 -10.536 -6.180 1.00 97.06 210 GLN A C 1
ATOM 1648 O O . GLN A 1 210 ? -5.585 -10.650 -7.405 1.00 97.06 210 GLN A O 1
ATOM 1653 N N . LYS A 1 211 ? -5.142 -11.588 -5.420 1.00 96.56 211 LYS A N 1
ATOM 1654 C CA . LYS A 1 211 ? -4.900 -12.926 -5.977 1.00 96.56 211 LYS A CA 1
ATOM 1655 C C . LYS A 1 211 ? -6.120 -13.436 -6.739 1.00 96.56 211 LYS A C 1
ATOM 1657 O O . LYS A 1 211 ? -7.257 -13.332 -6.280 1.00 96.56 211 LYS A O 1
ATOM 1662 N N . GLY A 1 212 ? -5.869 -13.976 -7.932 1.00 93.44 212 GLY A N 1
ATOM 1663 C CA . GLY A 1 212 ? -6.907 -14.504 -8.819 1.00 93.44 212 GLY A CA 1
ATOM 1664 C C . GLY A 1 212 ? -7.776 -13.436 -9.495 1.00 93.44 212 GLY A C 1
ATOM 1665 O O . GLY A 1 212 ? -8.721 -13.786 -10.202 1.00 93.44 212 GLY A O 1
ATOM 1666 N N . LYS A 1 213 ? -7.485 -12.142 -9.308 1.00 92.44 213 LYS A N 1
ATOM 1667 C CA . LYS A 1 213 ? -8.134 -11.052 -10.045 1.00 92.44 213 LYS A CA 1
ATOM 1668 C C . LYS A 1 213 ? -7.361 -10.771 -11.330 1.00 92.44 213 LYS A C 1
ATOM 1670 O O . LYS A 1 213 ? -6.140 -10.650 -11.311 1.00 92.44 213 LYS A O 1
ATOM 1675 N N . ASN A 1 214 ? -8.078 -10.654 -12.444 1.00 89.94 214 ASN A N 1
ATOM 1676 C CA . ASN A 1 214 ? -7.506 -10.287 -13.737 1.00 89.94 214 ASN A CA 1
ATOM 1677 C C . ASN A 1 214 ? -7.793 -8.811 -14.030 1.00 89.94 214 ASN A C 1
ATOM 1679 O O . ASN A 1 214 ? -8.625 -8.488 -14.876 1.00 89.94 214 ASN A O 1
ATOM 1683 N N . TYR A 1 215 ? -7.178 -7.933 -13.242 1.00 91.44 215 TYR A N 1
ATOM 1684 C CA . TYR A 1 215 ? -7.306 -6.490 -13.405 1.00 91.44 215 TYR A CA 1
ATOM 1685 C C . TYR A 1 215 ? -6.275 -5.964 -14.405 1.00 91.44 215 TYR A C 1
ATOM 1687 O O . TYR A 1 215 ? -5.142 -6.450 -14.453 1.00 91.44 215 TYR A O 1
ATOM 1695 N N . SER A 1 216 ? -6.660 -4.946 -15.179 1.00 90.25 216 SER A N 1
ATOM 1696 C CA . SER A 1 216 ? -5.669 -4.049 -15.775 1.00 90.25 216 SER A CA 1
ATOM 1697 C C . SER A 1 216 ? -4.929 -3.292 -14.660 1.00 90.25 216 SER A C 1
ATOM 1699 O O . SER A 1 216 ? -5.407 -3.248 -13.528 1.00 90.25 216 SER A O 1
ATOM 1701 N N . GLU A 1 217 ? -3.775 -2.688 -14.952 1.00 86.81 217 GLU A N 1
ATOM 1702 C CA . GLU A 1 217 ? -3.046 -1.872 -13.962 1.00 86.81 217 GLU A CA 1
ATOM 1703 C C . GLU A 1 217 ? -3.942 -0.757 -13.401 1.00 86.81 217 GLU A C 1
ATOM 1705 O O . GLU A 1 217 ? -4.066 -0.602 -12.191 1.00 86.81 217 GLU A O 1
ATOM 1710 N N . LEU A 1 218 ? -4.692 -0.088 -14.280 1.00 87.50 218 LEU A N 1
ATOM 1711 C CA . LEU A 1 218 ? -5.664 0.932 -13.904 1.00 87.50 218 LEU A CA 1
ATOM 1712 C C . LEU A 1 218 ? -6.762 0.397 -12.969 1.00 87.50 218 LEU A C 1
ATOM 1714 O O . LEU A 1 218 ? -7.049 1.004 -11.938 1.00 87.50 218 LEU A O 1
ATOM 1718 N N . ASP A 1 219 ? -7.374 -0.739 -13.311 1.00 90.56 219 ASP A N 1
ATOM 1719 C CA . ASP A 1 219 ? -8.431 -1.333 -12.481 1.00 90.56 219 ASP A CA 1
ATOM 1720 C C . ASP A 1 219 ? -7.888 -1.823 -11.131 1.00 90.56 219 ASP A C 1
ATOM 1722 O O . ASP A 1 219 ? -8.596 -1.767 -10.124 1.00 90.56 219 ASP A O 1
ATOM 1726 N N . ALA A 1 220 ? -6.634 -2.288 -11.098 1.00 93.31 220 ALA A N 1
ATOM 1727 C CA . ALA A 1 220 ? -5.973 -2.739 -9.882 1.00 93.31 220 ALA A CA 1
ATOM 1728 C C . ALA A 1 220 ? -5.742 -1.574 -8.914 1.00 93.31 220 ALA A C 1
ATOM 1730 O O . ALA A 1 220 ? -6.114 -1.693 -7.747 1.00 93.31 220 ALA A O 1
ATOM 1731 N N . GLU A 1 221 ? -5.207 -0.449 -9.394 1.00 93.50 221 GLU A N 1
ATOM 1732 C CA . GLU A 1 221 ? -5.045 0.777 -8.599 1.00 93.50 221 GLU A CA 1
ATOM 1733 C C . GLU A 1 221 ? -6.402 1.282 -8.092 1.00 93.50 221 GLU A C 1
ATOM 1735 O O . GLU A 1 221 ? -6.574 1.558 -6.906 1.00 93.50 221 GLU A O 1
ATOM 1740 N N . TYR A 1 222 ? -7.419 1.323 -8.959 1.00 92.88 222 TYR A N 1
ATOM 1741 C CA . TYR A 1 222 ? -8.769 1.721 -8.559 1.00 92.88 222 TYR A CA 1
ATOM 1742 C C . TYR A 1 222 ? -9.360 0.844 -7.456 1.00 92.88 222 TYR A C 1
ATOM 1744 O O . TYR A 1 222 ? -9.999 1.348 -6.525 1.00 92.88 222 TYR A O 1
ATOM 1752 N N . ASP A 1 223 ? -9.179 -0.471 -7.564 1.00 96.12 223 ASP A N 1
ATOM 1753 C CA . ASP A 1 223 ? -9.598 -1.421 -6.540 1.00 96.12 223 ASP A CA 1
ATOM 1754 C C . ASP A 1 223 ? -8.871 -1.164 -5.215 1.00 96.12 223 ASP A C 1
ATOM 1756 O O . ASP A 1 223 ? -9.528 -1.183 -4.168 1.00 96.12 223 ASP A O 1
ATOM 1760 N N . VAL A 1 224 ? -7.565 -0.872 -5.247 1.00 97.12 224 VAL A N 1
ATOM 1761 C CA . VAL A 1 224 ? -6.793 -0.524 -4.047 1.00 97.12 224 VAL A CA 1
ATOM 1762 C C . VAL A 1 224 ? -7.363 0.718 -3.380 1.00 97.12 224 VAL A C 1
ATOM 1764 O O . VAL A 1 224 ? -7.771 0.650 -2.217 1.00 97.12 224 VAL A O 1
ATOM 1767 N N . GLU A 1 225 ? -7.479 1.821 -4.116 1.00 96.94 225 GLU A N 1
ATOM 1768 C CA . GLU A 1 225 ? -7.860 3.100 -3.519 1.00 96.94 225 GLU A CA 1
ATOM 1769 C C . GLU A 1 225 ? -9.286 3.098 -2.970 1.00 96.94 225 GLU A C 1
ATOM 1771 O O . GLU A 1 225 ? -9.549 3.606 -1.876 1.00 96.94 225 GLU A O 1
ATOM 1776 N N . ASN A 1 226 ? -10.219 2.455 -3.673 1.00 96.12 226 ASN A N 1
ATOM 1777 C CA . ASN A 1 226 ? -11.590 2.317 -3.188 1.00 96.12 226 ASN A CA 1
ATOM 1778 C C . ASN A 1 226 ? -11.677 1.397 -1.962 1.00 96.12 226 ASN A C 1
ATOM 1780 O O . ASN A 1 226 ? -12.449 1.670 -1.037 1.00 96.12 226 ASN A O 1
ATOM 1784 N N . THR A 1 227 ? -10.882 0.324 -1.927 1.00 98.25 227 THR A N 1
ATOM 1785 C CA . THR A 1 227 ? -10.832 -0.595 -0.782 1.00 98.25 227 THR A CA 1
ATOM 1786 C C . THR A 1 227 ? -10.272 0.098 0.452 1.00 98.25 227 THR A C 1
ATOM 1788 O O . THR A 1 227 ? -10.871 0.002 1.525 1.00 98.25 227 THR A O 1
ATOM 1791 N N . LEU A 1 228 ? -9.169 0.833 0.301 1.00 98.44 228 LEU A N 1
ATOM 1792 C CA . LEU A 1 228 ? -8.555 1.590 1.385 1.00 98.44 228 LEU A CA 1
ATOM 1793 C C . LEU A 1 228 ? -9.466 2.703 1.891 1.00 98.44 228 LEU A C 1
ATOM 1795 O O . LEU A 1 228 ? -9.686 2.804 3.095 1.00 98.44 228 LEU A O 1
ATOM 1799 N N . ASN A 1 229 ? -10.078 3.481 0.996 1.00 97.94 229 ASN A N 1
ATOM 1800 C CA . ASN A 1 229 ? -11.031 4.515 1.393 1.00 97.94 229 ASN A CA 1
ATOM 1801 C C . ASN A 1 229 ? -12.180 3.930 2.234 1.00 97.94 229 ASN A C 1
ATOM 1803 O O . ASN A 1 229 ? -12.508 4.452 3.303 1.00 97.94 229 ASN A O 1
ATOM 1807 N N . ALA A 1 230 ? -12.755 2.801 1.803 1.00 98.06 230 ALA A N 1
ATOM 1808 C CA . ALA A 1 230 ? -13.811 2.124 2.550 1.00 98.06 230 ALA A CA 1
ATOM 1809 C C . ALA A 1 230 ? -13.325 1.591 3.911 1.00 98.06 230 ALA A C 1
ATOM 1811 O O . ALA A 1 230 ? -14.032 1.734 4.913 1.00 98.06 230 ALA A O 1
ATOM 1812 N N . PHE A 1 231 ? -12.131 0.993 3.965 1.00 98.50 231 PHE A N 1
ATOM 1813 C CA . PHE A 1 231 ? -11.524 0.511 5.205 1.00 98.50 231 PHE A CA 1
ATOM 1814 C C . PHE A 1 231 ? -11.288 1.662 6.190 1.00 98.50 231 PHE A C 1
ATOM 1816 O O . PHE A 1 231 ? -11.829 1.636 7.297 1.00 98.50 231 PHE A O 1
ATOM 1823 N N . TYR A 1 232 ? -10.585 2.717 5.780 1.00 98.50 232 TYR A N 1
ATOM 1824 C CA . TYR A 1 232 ? -10.290 3.865 6.636 1.00 98.50 232 TYR A CA 1
ATOM 1825 C C . TYR A 1 232 ? -11.544 4.614 7.077 1.00 98.50 232 TYR A C 1
ATOM 1827 O O . TYR A 1 232 ? -11.654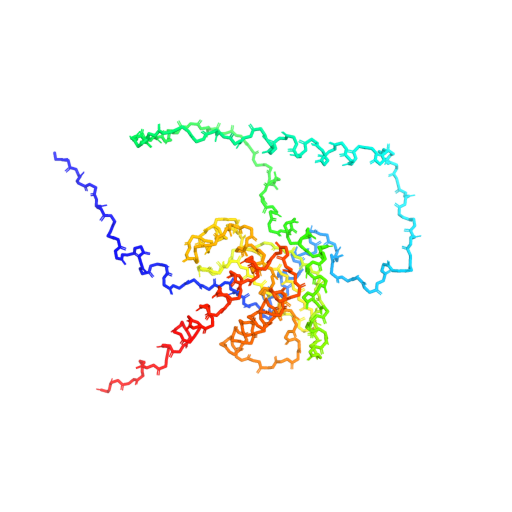 4.981 8.244 1.00 98.50 232 TYR A O 1
ATOM 1835 N N . SER A 1 233 ? -12.530 4.775 6.191 1.00 97.69 233 SER A N 1
ATOM 1836 C CA . SER A 1 233 ? -13.821 5.369 6.556 1.00 97.69 233 SER A CA 1
ATOM 1837 C C . SER A 1 233 ? -14.520 4.565 7.655 1.00 97.69 233 SER A C 1
ATOM 1839 O O . SER A 1 233 ? -15.087 5.147 8.577 1.00 97.69 233 SER A O 1
ATOM 1841 N N . SER A 1 234 ? -14.444 3.230 7.607 1.00 97.75 234 SER A N 1
ATOM 1842 C CA . SER A 1 234 ? -14.992 2.379 8.671 1.00 97.75 234 SER A CA 1
ATOM 1843 C C . SER A 1 234 ? -14.189 2.473 9.974 1.00 97.75 234 SER A C 1
ATOM 1845 O O . SER A 1 234 ? -14.773 2.554 11.056 1.00 97.75 234 SER A O 1
ATOM 1847 N N . MET A 1 235 ? -12.859 2.544 9.882 1.00 97.75 235 MET A N 1
ATOM 1848 C CA . MET A 1 235 ? -11.971 2.671 11.038 1.00 97.75 235 MET A CA 1
ATOM 1849 C C . MET A 1 235 ? -12.123 4.021 11.741 1.00 97.75 235 MET A C 1
ATOM 1851 O O . MET A 1 235 ? -12.152 4.059 12.967 1.00 97.75 235 MET A O 1
ATOM 1855 N N . ALA A 1 236 ? -12.336 5.108 10.995 1.00 96.94 236 ALA A N 1
ATOM 1856 C CA . ALA A 1 236 ? -12.599 6.432 11.555 1.00 96.94 236 ALA A CA 1
AT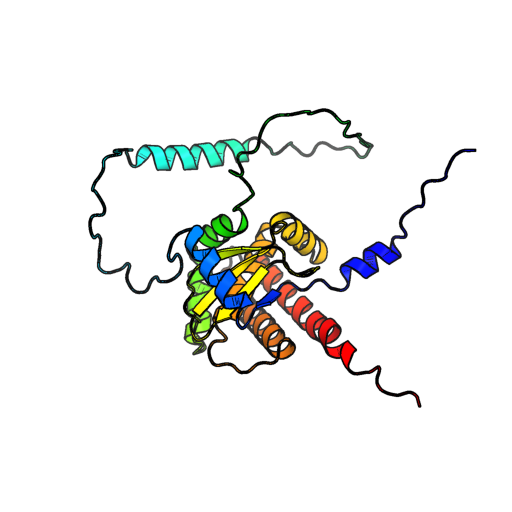OM 1857 C C . ALA A 1 236 ? -13.859 6.482 12.437 1.00 96.94 236 ALA A C 1
ATOM 1859 O O . ALA A 1 236 ? -13.940 7.323 13.334 1.00 96.94 236 ALA A O 1
ATOM 1860 N N . LEU A 1 237 ? -14.835 5.602 12.183 1.00 96.31 237 LEU A N 1
ATOM 1861 C CA . LEU A 1 237 ? -16.054 5.466 12.986 1.00 96.31 237 LEU A CA 1
ATOM 1862 C C . LEU A 1 237 ? -15.867 4.529 14.189 1.00 96.31 237 LEU A C 1
ATOM 1864 O O . LEU A 1 237 ? -16.539 4.702 15.203 1.00 96.31 237 LEU A O 1
ATOM 1868 N N . LYS A 1 238 ? -14.983 3.530 14.069 1.00 95.44 238 LYS A N 1
ATOM 1869 C CA . LYS A 1 238 ? -14.734 2.502 15.092 1.00 95.44 238 LYS A CA 1
ATOM 1870 C C . LYS A 1 238 ? -13.724 2.956 16.151 1.00 95.44 238 LYS A C 1
ATOM 1872 O O . LYS A 1 238 ? -13.907 2.657 17.326 1.00 95.44 238 LYS A O 1
ATOM 1877 N N . ASP A 1 239 ? -12.664 3.647 15.741 1.00 93.25 239 ASP A N 1
ATOM 1878 C CA . ASP A 1 239 ? -11.556 4.068 16.599 1.00 93.25 239 ASP A CA 1
ATOM 1879 C C . ASP A 1 239 ? -11.595 5.585 16.813 1.00 93.25 239 ASP A C 1
ATOM 1881 O O . ASP A 1 239 ? -11.071 6.371 16.021 1.00 93.25 239 ASP A O 1
ATOM 1885 N N . SER A 1 240 ? -12.231 6.006 17.909 1.00 91.12 240 SER A N 1
ATOM 1886 C CA . SER A 1 240 ? -12.357 7.423 18.257 1.00 91.12 240 SER A CA 1
ATOM 1887 C C . SER A 1 240 ? -11.015 8.096 18.541 1.00 91.12 240 SER A C 1
ATOM 1889 O O . SER A 1 240 ? -10.893 9.299 18.324 1.00 91.12 240 SER A O 1
ATOM 1891 N N . ASN A 1 241 ? -10.011 7.346 19.009 1.00 94.19 241 ASN A N 1
ATOM 1892 C CA . ASN A 1 241 ? -8.708 7.900 19.381 1.00 94.19 241 ASN A CA 1
ATOM 1893 C C . ASN A 1 241 ? -7.864 8.222 18.145 1.00 94.19 241 ASN A C 1
ATOM 1895 O O . ASN A 1 241 ? -7.113 9.193 18.156 1.00 94.19 241 ASN A O 1
ATOM 1899 N N . ASN A 1 242 ? -8.030 7.448 17.069 1.00 93.88 242 ASN A N 1
ATOM 1900 C CA . ASN A 1 242 ? -7.322 7.646 15.803 1.00 93.88 242 ASN A CA 1
ATOM 1901 C C . ASN A 1 242 ? -8.232 8.145 14.666 1.00 93.88 242 ASN A C 1
ATOM 1903 O O . ASN A 1 242 ? -7.853 8.086 13.494 1.00 93.88 242 ASN A O 1
ATOM 1907 N N . SER A 1 243 ? -9.428 8.653 14.982 1.00 95.62 243 SER A N 1
ATOM 1908 C CA . SER A 1 243 ? -10.438 9.023 13.980 1.00 95.62 243 SER A CA 1
ATOM 1909 C C . SER A 1 243 ? -9.915 10.031 12.948 1.00 95.62 243 SER A C 1
ATOM 1911 O O . SER A 1 243 ? -10.103 9.838 11.749 1.00 95.62 243 SER A O 1
ATOM 1913 N N . GLU A 1 244 ? -9.190 11.068 13.380 1.00 95.44 244 GLU A N 1
ATOM 1914 C CA . GLU A 1 244 ? -8.642 12.092 12.474 1.00 95.44 244 GLU A CA 1
ATOM 1915 C C . GLU A 1 244 ? -7.527 11.555 11.562 1.00 95.44 244 GLU A C 1
ATOM 1917 O O . GLU A 1 244 ? -7.452 11.921 10.385 1.00 95.44 244 GLU A O 1
ATOM 1922 N N . MET A 1 245 ? -6.705 10.627 12.063 1.00 95.56 245 MET A N 1
ATOM 1923 C CA . MET A 1 245 ? -5.707 9.929 11.249 1.00 95.56 245 MET A CA 1
ATOM 1924 C C . MET A 1 245 ? -6.400 9.111 10.152 1.00 95.56 245 MET A C 1
ATOM 1926 O O . MET A 1 245 ? -6.047 9.226 8.980 1.00 95.56 245 MET A O 1
ATOM 1930 N N . TYR A 1 246 ? -7.439 8.345 10.501 1.00 97.75 246 TYR A N 1
ATOM 1931 C CA . TYR A 1 246 ? -8.192 7.549 9.530 1.00 97.75 246 TYR A CA 1
ATOM 1932 C C . TYR A 1 246 ? -8.971 8.398 8.523 1.00 97.75 246 TYR A C 1
ATOM 1934 O O . TYR A 1 246 ? -9.014 8.053 7.345 1.00 97.75 246 TYR A O 1
ATOM 1942 N N . LYS A 1 247 ? -9.525 9.545 8.929 1.00 96.25 247 LYS A N 1
ATOM 1943 C CA . LYS A 1 247 ? -10.115 10.508 7.982 1.00 96.25 247 LYS A CA 1
ATOM 1944 C C . LYS A 1 247 ? -9.072 11.051 7.005 1.00 96.25 247 LYS A C 1
ATOM 1946 O O . LYS A 1 247 ? -9.371 11.199 5.822 1.00 96.25 247 LYS A O 1
ATOM 1951 N N . SER A 1 248 ? -7.855 11.314 7.480 1.00 95.75 248 SER A N 1
ATOM 1952 C CA . SER A 1 248 ? -6.746 11.775 6.635 1.00 95.75 248 SER A CA 1
ATOM 1953 C C . SER A 1 248 ? -6.334 10.705 5.619 1.00 95.75 248 SER A C 1
ATOM 1955 O O . SER A 1 248 ? -6.212 11.007 4.435 1.00 95.75 248 SER A O 1
ATOM 1957 N N . LEU A 1 249 ? -6.221 9.446 6.054 1.00 97.50 249 LEU A N 1
ATOM 1958 C CA . LEU A 1 249 ? -5.955 8.295 5.185 1.00 97.50 249 LEU A CA 1
ATOM 1959 C C . LEU A 1 249 ? -7.068 8.078 4.144 1.00 97.50 249 LEU A C 1
ATOM 1961 O O . LEU A 1 249 ? -6.783 7.901 2.961 1.00 97.50 249 LEU A O 1
ATOM 1965 N N . ALA A 1 250 ? -8.340 8.163 4.549 1.00 96.94 250 ALA A N 1
ATOM 1966 C CA . ALA A 1 250 ? -9.484 8.060 3.638 1.00 96.94 250 ALA A CA 1
ATOM 1967 C C . ALA A 1 250 ? -9.479 9.174 2.577 1.00 96.94 250 ALA A C 1
ATOM 1969 O O . ALA A 1 250 ? -9.701 8.922 1.391 1.00 96.94 250 ALA A O 1
ATOM 1970 N N . LYS A 1 251 ? -9.174 10.413 2.988 1.00 95.62 251 LYS A N 1
ATOM 1971 C CA . LYS A 1 251 ? -9.046 11.554 2.076 1.00 95.62 251 LYS A CA 1
ATOM 1972 C C . LYS A 1 251 ? -7.901 11.357 1.082 1.00 95.62 251 LYS A C 1
ATOM 1974 O O . LYS A 1 251 ? -8.086 11.656 -0.096 1.00 95.62 251 LYS A O 1
ATOM 1979 N N . LEU A 1 252 ? -6.755 10.847 1.539 1.00 95.00 252 LEU A N 1
ATOM 1980 C CA . LEU A 1 252 ? -5.607 10.536 0.686 1.00 95.00 252 LEU A CA 1
ATOM 1981 C C . LEU A 1 252 ? -5.993 9.484 -0.367 1.00 95.00 252 LEU A C 1
ATOM 1983 O O . LEU A 1 252 ? -5.870 9.762 -1.560 1.00 95.00 252 LEU A O 1
ATOM 1987 N N . ALA A 1 253 ? -6.579 8.356 0.050 1.00 95.50 253 ALA A N 1
ATOM 1988 C CA . ALA A 1 253 ? -7.075 7.311 -0.854 1.00 95.50 253 ALA A CA 1
ATOM 1989 C C . ALA A 1 253 ? -8.079 7.859 -1.891 1.00 95.50 253 ALA A C 1
ATOM 1991 O O . ALA A 1 253 ? -8.005 7.565 -3.083 1.00 95.50 253 ALA A O 1
ATOM 1992 N N . SER A 1 254 ? -9.007 8.722 -1.463 1.00 93.69 254 SER A N 1
ATOM 1993 C CA . SER A 1 254 ? -9.984 9.348 -2.362 1.00 93.69 254 SER A CA 1
ATOM 1994 C C . SER A 1 254 ? -9.343 10.300 -3.381 1.00 93.69 254 SER A C 1
ATOM 1996 O O . SER A 1 254 ? -9.771 10.332 -4.539 1.00 93.69 254 SER A O 1
ATOM 1998 N N . ALA A 1 255 ? -8.349 11.093 -2.969 1.00 91.06 255 ALA A N 1
ATOM 1999 C CA . ALA A 1 255 ? -7.621 11.985 -3.870 1.00 91.06 255 ALA A CA 1
ATOM 2000 C C . ALA A 1 255 ? -6.839 11.174 -4.913 1.00 91.06 255 ALA A C 1
ATOM 2002 O O . ALA A 1 255 ? -6.928 11.443 -6.110 1.00 91.06 255 ALA A O 1
ATOM 2003 N N . ARG A 1 256 ? -6.172 10.109 -4.465 1.00 90.31 256 ARG A N 1
ATOM 2004 C CA . ARG A 1 256 ? -5.444 9.164 -5.313 1.00 90.31 256 ARG A CA 1
ATOM 2005 C C . ARG A 1 256 ? -6.331 8.461 -6.334 1.00 90.31 256 ARG A C 1
ATOM 2007 O O . ARG A 1 256 ? -5.997 8.469 -7.512 1.00 90.31 256 ARG A O 1
ATOM 2014 N N . SER A 1 257 ? -7.498 7.962 -5.928 1.00 87.88 257 SER A N 1
ATOM 2015 C CA . SER A 1 257 ? -8.492 7.380 -6.847 1.00 87.88 257 SER A CA 1
ATOM 2016 C C . SER A 1 257 ? -8.875 8.348 -7.983 1.00 87.88 257 SER A C 1
ATOM 2018 O O . SER A 1 257 ? -9.037 7.953 -9.139 1.00 87.88 257 SER A O 1
ATOM 2020 N N . SER A 1 258 ? -8.950 9.651 -7.686 1.00 83.44 258 SER A N 1
ATOM 2021 C CA . SER A 1 258 ? -9.207 10.675 -8.709 1.00 83.44 258 SER A CA 1
ATOM 2022 C C . SER A 1 258 ? -8.006 10.861 -9.648 1.00 83.44 258 SER A C 1
ATOM 2024 O O . SER A 1 258 ? -8.180 10.954 -10.861 1.00 83.44 258 SER A O 1
ATOM 2026 N N . GLU A 1 259 ? -6.780 10.857 -9.123 1.00 83.38 259 GLU A N 1
ATOM 2027 C CA . GLU A 1 259 ? -5.550 10.965 -9.926 1.00 83.38 259 GLU A CA 1
ATOM 2028 C C . GLU A 1 259 ? -5.303 9.744 -10.818 1.00 83.38 259 GLU A C 1
ATOM 2030 O O . GLU A 1 259 ? -4.819 9.893 -11.938 1.00 83.38 259 GLU A O 1
ATOM 2035 N N . VAL A 1 260 ? -5.686 8.547 -10.371 1.00 74.25 260 VAL A N 1
ATOM 2036 C CA . VAL A 1 260 ? -5.565 7.308 -11.148 1.00 74.25 260 VAL A CA 1
ATOM 2037 C C . VAL A 1 260 ? -6.303 7.425 -12.498 1.00 74.25 260 VAL A C 1
ATOM 2039 O O . VAL A 1 260 ? -5.724 7.074 -13.529 1.00 74.25 260 VAL A O 1
ATOM 2042 N N . SER A 1 261 ? -7.504 8.033 -12.557 1.00 66.81 261 SER A N 1
ATOM 2043 C CA . SER A 1 261 ? -8.175 8.303 -13.854 1.00 66.81 261 SER A CA 1
ATOM 2044 C C . SER A 1 261 ? -7.372 9.217 -14.764 1.00 66.81 261 SER A C 1
ATOM 2046 O O . SER A 1 261 ? -7.391 9.037 -15.978 1.00 66.81 261 SER A O 1
ATOM 2048 N N . VAL A 1 262 ? -6.689 10.213 -14.204 1.00 65.19 262 VAL A N 1
ATOM 2049 C CA . VAL A 1 262 ? -5.950 11.206 -14.987 1.00 65.19 262 VAL A CA 1
ATOM 2050 C C . VAL A 1 262 ? -4.658 10.595 -15.525 1.00 65.19 262 VAL A C 1
ATOM 2052 O O . VAL A 1 262 ? -4.373 10.725 -16.716 1.00 65.19 262 VAL A O 1
ATOM 2055 N N . ASN A 1 263 ? -3.925 9.867 -14.681 1.00 59.69 263 ASN A N 1
ATOM 2056 C CA . ASN A 1 263 ? -2.609 9.314 -15.008 1.00 59.69 263 ASN A CA 1
ATOM 2057 C C . ASN A 1 263 ? -2.683 8.170 -16.026 1.00 59.69 263 ASN A C 1
ATOM 2059 O O . ASN A 1 263 ? -1.802 8.044 -16.871 1.00 59.69 263 ASN A O 1
ATOM 2063 N N . TYR A 1 264 ? -3.750 7.368 -15.990 1.00 60.72 264 TYR A N 1
ATOM 2064 C CA . TYR A 1 264 ? -3.916 6.227 -16.896 1.00 60.72 264 TYR A CA 1
ATOM 2065 C C . TYR A 1 264 ? -4.975 6.457 -17.987 1.00 60.72 264 TYR A C 1
ATOM 2067 O O . TYR A 1 264 ? -4.906 5.844 -19.051 1.00 60.72 264 TYR A O 1
ATOM 2075 N N . GLY A 1 265 ? -5.940 7.360 -17.780 1.00 52.72 265 GLY A N 1
ATOM 2076 C CA . GLY A 1 265 ? -6.993 7.664 -18.760 1.00 52.72 265 GLY A CA 1
ATOM 2077 C C . GLY A 1 265 ? -6.552 8.601 -19.890 1.00 52.72 265 GLY A C 1
ATOM 2078 O O . GLY A 1 265 ? -7.097 8.539 -20.993 1.00 52.72 265 GLY A O 1
ATOM 2079 N N . SER A 1 266 ? -5.524 9.427 -19.671 1.00 53.69 266 SER A N 1
ATOM 2080 C CA . SER A 1 266 ? -5.047 10.402 -20.669 1.00 53.69 266 SER A CA 1
ATOM 2081 C C . SER A 1 266 ? -4.274 9.773 -21.843 1.00 53.69 266 SER A C 1
ATOM 2083 O O . SER A 1 266 ? -4.034 10.437 -22.852 1.00 53.69 266 SER A O 1
ATOM 2085 N N . GLY A 1 267 ? -3.920 8.485 -21.758 1.00 48.47 267 GLY A N 1
ATOM 2086 C CA . GLY A 1 267 ? -3.151 7.765 -22.781 1.00 48.47 267 GLY A CA 1
ATOM 2087 C C . GLY A 1 267 ? -3.928 7.347 -24.039 1.00 48.47 267 GLY A C 1
ATOM 2088 O O . GLY A 1 267 ? -3.318 6.842 -24.975 1.00 48.47 267 GLY A O 1
ATOM 2089 N N . SER A 1 268 ? -5.251 7.553 -24.104 1.00 44.69 268 SER A N 1
ATOM 2090 C CA . SER A 1 268 ? -6.085 7.044 -25.216 1.00 44.69 268 SER A CA 1
ATOM 2091 C C . SER A 1 268 ? -6.456 8.062 -26.308 1.00 44.69 268 SER A C 1
ATOM 2093 O O . SER A 1 268 ? -7.208 7.710 -27.211 1.00 44.69 268 SER A O 1
ATOM 2095 N N . SER A 1 269 ? -5.961 9.310 -26.279 1.00 43.62 269 SER A N 1
ATOM 2096 C CA . SER A 1 269 ? -6.443 10.362 -27.209 1.00 43.62 269 SER A CA 1
ATOM 2097 C C . SER A 1 269 ? -5.444 10.896 -28.247 1.00 43.62 269 SER A C 1
ATOM 2099 O O . SER A 1 269 ? -5.808 11.775 -29.021 1.00 43.62 269 SER A O 1
ATOM 2101 N N . TYR A 1 270 ? -4.226 10.356 -28.355 1.00 42.78 270 TYR A N 1
ATOM 2102 C CA . TYR A 1 270 ? -3.314 10.690 -29.464 1.00 42.78 270 TYR A CA 1
ATOM 2103 C C . TYR A 1 270 ? -3.175 9.516 -30.438 1.00 42.78 270 TYR A C 1
ATOM 2105 O O . TYR A 1 270 ? -2.124 8.896 -30.562 1.00 42.78 270 TYR A O 1
ATOM 2113 N N . SER A 1 271 ? -4.264 9.209 -31.144 1.00 41.66 271 SER A N 1
ATOM 2114 C CA . SER A 1 271 ? -4.272 8.312 -32.302 1.00 41.66 271 SER A CA 1
ATOM 2115 C C . SER A 1 271 ? -4.948 9.015 -33.479 1.00 41.66 271 SER A C 1
ATOM 2117 O O . SER A 1 271 ? -6.140 9.304 -33.435 1.00 41.66 271 SER A O 1
ATOM 2119 N N . SER A 1 272 ? -4.143 9.239 -34.522 1.00 42.66 272 SER A N 1
ATOM 2120 C CA . SER A 1 272 ? -4.471 9.648 -35.895 1.00 42.66 272 SER A CA 1
ATOM 2121 C C . SER A 1 272 ? -5.157 11.006 -36.099 1.00 42.66 272 SER A C 1
ATOM 2123 O O . SER A 1 272 ? -6.368 11.083 -36.291 1.00 42.66 272 SER A O 1
ATOM 2125 N N . ALA A 1 273 ? -4.348 12.062 -36.222 1.00 39.34 273 ALA A N 1
ATOM 2126 C CA . ALA A 1 273 ? -4.583 13.031 -37.290 1.00 39.34 273 ALA A CA 1
ATOM 2127 C C . ALA A 1 273 ? -3.848 12.511 -38.537 1.00 39.34 273 ALA A C 1
ATOM 2129 O O . ALA A 1 273 ? -2.640 12.273 -38.481 1.00 39.34 273 ALA A O 1
ATOM 2130 N N . ALA A 1 274 ? -4.625 12.232 -39.583 1.00 41.41 274 ALA A N 1
ATOM 2131 C CA . ALA A 1 274 ? -4.175 11.812 -40.908 1.00 41.41 274 ALA A CA 1
ATOM 2132 C C . ALA A 1 274 ? -3.594 12.984 -41.712 1.00 41.41 274 ALA A C 1
ATOM 2134 O O . ALA A 1 274 ? -4.016 14.135 -41.451 1.00 41.41 274 ALA A O 1
#

Radius of gyration: 22.32 Å; chains: 1; bounding box: 56×64×71 Å

Secondary structure (DSSP, 8-state):
-PPPP----HHHHHHHTT----EEEE-HHHHHHHHHHHGGG-S-SS--SSTTS------SS-----HHHHHHHHHHHHHHHTT--------------------------------HHHHHHHHHHHSHHHHHHHHHHHHTT-B--EEEEEEEE-PPTT--EEEEEETTEEEEEEETTHHHHHHHHHHHHT--HHHHHHHHHHHHHHHHTBTT----HHHHHHHHHHHHHHHHHHHHHH-SSSHHHHHHHHHHHHHHHHHHHHHHHGGGS-----